Protein AF-A0A3M1EMV8-F1 (afdb_monomer)

Mean predicted aligned error: 15.3 Å

pLDDT: mean 74.29, std 13.12, range [42.66, 95.31]

Nearest PDB structures (foldseek):
  7sqc-assembly1_P1  TM=3.501E-01  e=7.186E-02  Chlamydomonas reinhardtii
  4xmz-assembly1_A  TM=3.653E-01  e=1.453E-01  Escherichia coli K-12
  8brh-assembly1_A  TM=3.167E-01  e=4.449E-01  Kluyveromyces lactis
  7k17-assembly1_A  TM=3.133E-01  e=6.198E-01  Homo sapiens

Sequence (356 aa):
MWEQAWGQWSEVRKLGCLARLSGTDDPTIPARLIELLPREAENTLVFHAILRLLAQVGGREEIAPILLHLRPPFEMATPPFAALRSIARRDPGGVAVLREILFSPGVPLPIRMAAAHTFGSVCERAELPSLLTLFSARTTPPELRGALLHTIARLAARFPEIRRGVVRRLKRICRASERDLPLACEAAGALVECDDPRGTTWLLKRIAALLRKTPKDHLYLRGRFIRALDETLPLDRGQTRRLIRIARNRHLLPEERERIAKVLARNGVRPLAVRHLVGGVKHDPEFLPAIALLIGSRRSIDENGVATFTPPRALSTLDRRTRRRLVRSLRHLARFAESERIERRCRALLSLLEDV

Radius of gyration: 28.1 Å; Cα contacts (8 Å, |Δi|>4): 379; chains: 1; bounding box: 65×56×79 Å

Structure (mmCIF, N/CA/C/O backbone):
data_AF-A0A3M1EMV8-F1
#
_entry.id   AF-A0A3M1EMV8-F1
#
loop_
_atom_site.group_PDB
_atom_site.id
_atom_site.type_symbol
_atom_site.label_atom_id
_atom_site.label_alt_id
_atom_site.label_comp_id
_atom_site.label_asym_id
_atom_site.label_entity_id
_atom_site.label_seq_id
_atom_site.pdbx_PDB_ins_code
_atom_site.Cartn_x
_atom_site.Cartn_y
_atom_site.Cartn_z
_atom_site.occupancy
_atom_site.B_iso_or_equiv
_atom_site.auth_seq_id
_atom_site.auth_comp_id
_atom_site.auth_asym_id
_atom_site.auth_atom_id
_atom_site.pdbx_PDB_model_num
ATOM 1 N N . MET A 1 1 ? -11.766 -14.850 -42.667 1.00 50.75 1 MET A N 1
ATOM 2 C CA . MET A 1 1 ? -12.437 -14.279 -41.469 1.00 50.75 1 MET A CA 1
ATOM 3 C C . MET A 1 1 ? -11.458 -13.653 -40.473 1.00 50.75 1 MET A C 1
ATOM 5 O O . MET A 1 1 ? -11.683 -12.518 -40.080 1.00 50.75 1 MET A O 1
ATOM 9 N N . TRP A 1 2 ? -10.366 -14.324 -40.083 1.00 46.84 2 TRP A N 1
ATOM 10 C CA . TRP A 1 2 ? -9.421 -13.785 -39.087 1.00 46.84 2 TRP A CA 1
ATOM 11 C C . TRP A 1 2 ? -8.545 -12.635 -39.619 1.00 46.84 2 TRP A C 1
ATOM 13 O O . TRP A 1 2 ? -8.280 -11.693 -38.883 1.00 46.84 2 TRP A O 1
ATOM 23 N N . GLU A 1 3 ? -8.179 -12.641 -40.904 1.00 48.81 3 GLU A N 1
ATOM 24 C CA . GLU A 1 3 ? -7.373 -11.576 -41.535 1.00 48.81 3 GLU A CA 1
ATOM 25 C C . GLU A 1 3 ? -8.096 -10.219 -41.608 1.00 48.81 3 GLU A C 1
ATOM 27 O O . GLU A 1 3 ? -7.492 -9.180 -41.351 1.00 48.81 3 GLU A O 1
ATOM 32 N N . GLN A 1 4 ? -9.410 -10.219 -41.865 1.00 52.88 4 GLN A N 1
ATOM 33 C CA . GLN A 1 4 ? -10.232 -9.000 -41.831 1.00 52.88 4 GLN A CA 1
ATOM 34 C C . GLN A 1 4 ? -10.328 -8.412 -40.417 1.00 52.88 4 GLN A C 1
ATOM 36 O O . GLN A 1 4 ? -10.223 -7.200 -40.246 1.00 52.88 4 GLN A O 1
ATOM 41 N N . ALA A 1 5 ? -10.477 -9.262 -39.395 1.00 54.25 5 ALA A N 1
ATOM 42 C CA . ALA A 1 5 ? -10.478 -8.822 -38.002 1.00 54.25 5 ALA A CA 1
ATOM 43 C C . ALA A 1 5 ? -9.090 -8.325 -37.561 1.00 54.25 5 ALA A C 1
ATOM 45 O O . ALA A 1 5 ? -8.999 -7.332 -36.843 1.00 54.25 5 ALA A O 1
ATOM 46 N N . TRP A 1 6 ? -8.013 -8.970 -38.025 1.00 50.66 6 TRP A N 1
ATOM 47 C CA . TRP A 1 6 ? -6.631 -8.571 -37.749 1.00 50.66 6 TRP A CA 1
ATOM 48 C C . TRP A 1 6 ? -6.308 -7.193 -38.329 1.00 50.66 6 TRP A C 1
ATOM 50 O O . TRP A 1 6 ? -5.727 -6.363 -37.635 1.00 50.66 6 TRP A O 1
ATOM 60 N N . GLY A 1 7 ? -6.741 -6.906 -39.561 1.00 60.38 7 GLY A N 1
ATOM 61 C CA . GLY A 1 7 ? -6.547 -5.602 -40.204 1.00 60.38 7 GLY A CA 1
ATOM 62 C C . GLY A 1 7 ? -7.125 -4.427 -39.406 1.00 60.38 7 GLY A C 1
ATOM 63 O O . GLY A 1 7 ? -6.520 -3.358 -39.383 1.00 60.38 7 GLY A O 1
ATOM 64 N N . GLN A 1 8 ? -8.228 -4.648 -38.683 1.00 70.31 8 GLN A N 1
ATOM 65 C CA . GLN A 1 8 ? -8.919 -3.633 -37.875 1.00 70.31 8 GLN A CA 1
ATOM 66 C C . GLN A 1 8 ? -8.331 -3.429 -36.469 1.00 70.31 8 GLN A C 1
ATOM 68 O O . GLN A 1 8 ? -8.773 -2.548 -35.730 1.00 70.31 8 GLN A O 1
ATOM 73 N N . TRP A 1 9 ? -7.363 -4.246 -36.048 1.00 76.00 9 TRP A N 1
ATOM 74 C CA . TRP A 1 9 ? -6.756 -4.098 -34.726 1.00 76.00 9 TRP A CA 1
ATOM 75 C C . TRP A 1 9 ? -5.732 -2.965 -34.704 1.00 76.00 9 TRP A C 1
ATOM 77 O O . TRP A 1 9 ? -4.967 -2.785 -35.653 1.00 76.00 9 TRP A O 1
ATOM 87 N N . SER A 1 10 ? -5.668 -2.247 -33.578 1.00 78.62 10 SER A N 1
ATOM 88 C CA . SER A 1 10 ? -4.581 -1.299 -33.337 1.00 78.62 10 SER A CA 1
ATOM 89 C C . SER A 1 10 ? -3.235 -2.020 -33.340 1.00 78.62 10 SER A C 1
ATOM 91 O O . SER A 1 10 ? -3.134 -3.181 -32.927 1.00 78.62 10 SER A O 1
ATOM 93 N N . GLU A 1 11 ? -2.188 -1.320 -33.769 1.00 78.25 11 GLU A N 1
ATOM 94 C CA . GLU A 1 11 ? -0.840 -1.888 -33.861 1.00 78.25 11 GLU A CA 1
ATOM 95 C C . GLU A 1 11 ? -0.362 -2.425 -32.504 1.00 78.25 11 GLU A C 1
ATOM 97 O O . GLU A 1 11 ? 0.165 -3.528 -32.407 1.00 78.25 11 GLU A O 1
ATOM 102 N N . VAL A 1 12 ? -0.698 -1.730 -31.415 1.00 74.50 12 VAL A N 1
ATOM 103 C CA . VAL A 1 12 ? -0.418 -2.171 -30.039 1.00 74.50 12 VAL A CA 1
ATOM 104 C C . VAL A 1 12 ? -1.129 -3.480 -29.686 1.00 74.50 12 VAL A C 1
ATOM 106 O O . VAL A 1 12 ? -0.573 -4.325 -28.982 1.00 74.50 12 VAL A O 1
ATOM 109 N N . ARG A 1 13 ? -2.354 -3.694 -30.182 1.00 78.12 13 ARG A N 1
ATOM 110 C CA . ARG A 1 13 ? -3.094 -4.943 -29.960 1.00 78.12 13 ARG A CA 1
ATOM 111 C C . ARG A 1 13 ? -2.500 -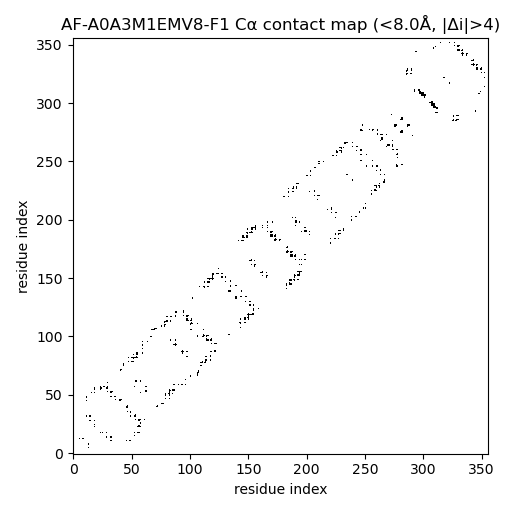6.091 -30.774 1.00 78.12 13 ARG A C 1
ATOM 113 O O . ARG A 1 13 ? -2.378 -7.187 -30.231 1.00 78.12 13 ARG A O 1
ATOM 120 N N . LYS A 1 14 ? -2.085 -5.833 -32.018 1.00 78.06 14 LYS A N 1
ATOM 121 C CA . LYS A 1 14 ? -1.365 -6.803 -32.861 1.00 78.06 14 LYS A CA 1
ATOM 122 C C . LYS A 1 14 ? -0.047 -7.215 -32.204 1.00 78.06 14 LYS A C 1
ATOM 124 O O .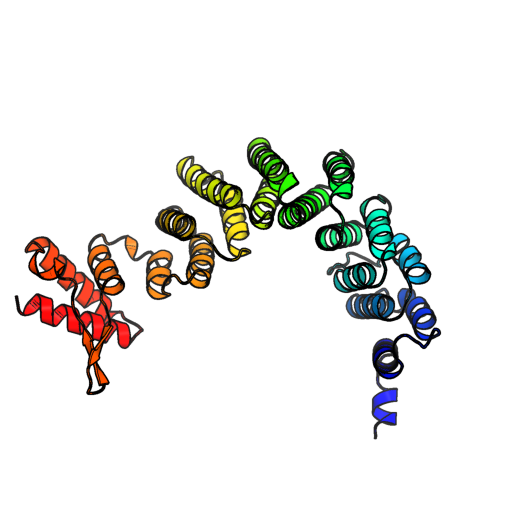 LYS A 1 14 ? 0.150 -8.399 -31.945 1.00 78.06 14 LYS A O 1
ATOM 129 N N . LEU A 1 15 ? 0.785 -6.246 -31.814 1.00 76.94 15 LEU A N 1
ATOM 130 C CA . LEU A 1 15 ? 2.057 -6.478 -31.118 1.00 76.94 15 LEU A CA 1
ATOM 131 C C . LEU A 1 15 ? 1.861 -7.212 -29.786 1.00 76.94 15 LEU A C 1
ATOM 133 O O . LEU A 1 15 ? 2.612 -8.126 -29.470 1.00 76.94 15 LEU A O 1
ATOM 137 N N . GLY A 1 16 ? 0.816 -6.882 -29.023 1.00 76.12 16 GLY A N 1
ATOM 138 C CA . GLY A 1 16 ? 0.508 -7.570 -27.768 1.00 76.12 16 GLY A CA 1
ATOM 139 C C . GLY A 1 16 ? -0.035 -8.994 -27.923 1.00 76.12 16 GLY A C 1
ATOM 140 O O . GLY A 1 16 ? -0.012 -9.763 -26.958 1.00 76.12 16 GLY A O 1
ATOM 141 N N . CYS A 1 17 ? -0.562 -9.350 -29.094 1.00 74.50 17 CYS A N 1
ATOM 142 C CA . CYS A 1 17 ? -0.911 -10.725 -29.439 1.00 74.50 17 CYS A CA 1
ATOM 143 C C . CYS A 1 17 ? 0.309 -11.486 -29.957 1.00 74.50 17 CYS A C 1
ATOM 145 O O . CYS A 1 17 ? 0.534 -12.599 -29.494 1.00 74.50 17 CYS A O 1
ATOM 147 N N . LEU A 1 18 ? 1.132 -10.863 -30.806 1.00 70.88 18 LEU A N 1
ATOM 148 C CA . LEU A 1 18 ? 2.409 -11.426 -31.253 1.00 70.88 18 LEU A CA 1
ATOM 149 C C . LEU A 1 18 ? 3.305 -11.759 -30.057 1.00 70.88 18 LEU A C 1
ATOM 151 O O . LEU A 1 18 ? 3.623 -12.922 -29.875 1.00 70.88 18 LEU A O 1
ATOM 155 N N . ALA A 1 19 ? 3.523 -10.811 -29.141 1.00 70.12 19 ALA A N 1
ATOM 156 C CA . ALA A 1 19 ? 4.281 -11.001 -27.898 1.00 70.12 19 ALA A CA 1
ATOM 157 C C . ALA A 1 19 ? 3.820 -12.188 -27.028 1.00 70.12 19 ALA A C 1
ATOM 159 O O 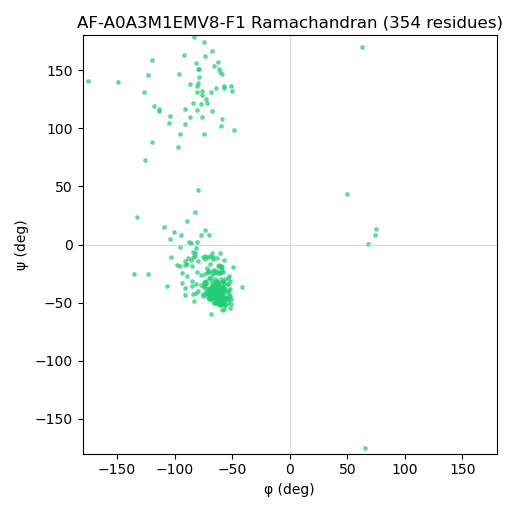. ALA A 1 19 ? 4.589 -12.727 -26.237 1.00 70.12 19 ALA A O 1
ATOM 160 N N . ARG A 1 20 ? 2.539 -12.570 -27.119 1.00 74.19 20 ARG A N 1
ATOM 161 C CA . ARG A 1 20 ? 1.973 -13.710 -26.381 1.00 74.19 20 ARG A CA 1
ATOM 162 C C . ARG A 1 20 ? 2.089 -15.030 -27.135 1.00 74.19 20 ARG A C 1
ATOM 164 O O . ARG A 1 20 ? 2.093 -16.070 -26.490 1.00 74.19 20 ARG A O 1
ATOM 171 N N . LEU A 1 21 ? 2.141 -14.981 -28.463 1.00 65.06 21 LEU A N 1
ATOM 172 C CA . LEU A 1 21 ? 2.207 -16.148 -29.341 1.00 65.06 21 LEU A CA 1
ATOM 173 C C . LEU A 1 21 ? 3.653 -16.558 -29.651 1.00 65.06 21 LEU A C 1
ATOM 175 O O . LEU A 1 21 ? 3.930 -17.748 -29.706 1.00 65.06 21 LEU A O 1
ATOM 179 N N . SER A 1 22 ? 4.566 -15.598 -29.819 1.00 59.28 22 SER A N 1
ATOM 180 C CA . SER A 1 22 ? 5.981 -15.833 -30.143 1.00 59.28 22 SER A CA 1
ATOM 181 C C . SER A 1 22 ? 6.851 -16.173 -28.931 1.00 59.28 22 SER A C 1
ATOM 183 O O . SER A 1 22 ? 8.024 -16.483 -29.095 1.00 59.28 22 SER A O 1
ATOM 185 N N . GLY A 1 23 ? 6.323 -16.039 -27.711 1.00 59.34 23 GLY A N 1
ATOM 186 C CA . GLY A 1 23 ? 7.180 -15.862 -26.539 1.00 59.34 23 GLY A CA 1
ATOM 187 C C . GLY A 1 23 ? 7.950 -14.534 -26.606 1.00 59.34 23 GLY A C 1
ATOM 188 O O . GLY A 1 23 ? 7.736 -13.709 -27.497 1.00 59.34 23 GLY A O 1
ATOM 189 N N . THR A 1 24 ? 8.845 -14.302 -25.647 1.00 60.78 24 THR A N 1
ATOM 190 C CA . THR A 1 24 ? 9.695 -13.096 -25.564 1.00 60.78 24 THR A CA 1
ATOM 191 C C . THR A 1 24 ? 10.787 -13.014 -26.635 1.00 60.78 24 THR A C 1
ATOM 193 O O . THR A 1 24 ? 11.637 -12.135 -26.552 1.00 60.78 24 THR A O 1
ATOM 196 N N . ASP A 1 25 ? 10.779 -13.911 -27.618 1.00 62.94 25 ASP A N 1
ATOM 197 C CA . ASP A 1 25 ? 11.959 -14.230 -28.425 1.00 62.94 25 ASP A CA 1
ATOM 198 C C . ASP A 1 25 ? 12.032 -13.444 -29.742 1.00 62.94 25 ASP A C 1
ATOM 200 O O . ASP A 1 25 ? 13.003 -13.579 -30.481 1.00 62.94 25 ASP A O 1
ATOM 204 N N . ASP A 1 26 ? 11.032 -12.606 -30.042 1.00 75.06 26 ASP A N 1
ATOM 205 C CA . ASP A 1 26 ? 11.067 -11.694 -31.189 1.00 75.06 26 ASP A CA 1
ATOM 206 C C . ASP A 1 26 ? 11.660 -10.327 -30.776 1.00 75.06 26 ASP A C 1
ATOM 208 O O . ASP A 1 26 ? 10.961 -9.504 -30.163 1.00 75.06 26 ASP A O 1
ATOM 212 N N . PRO A 1 27 ? 12.930 -10.040 -31.131 1.00 72.12 27 PRO A N 1
ATOM 213 C CA . PRO A 1 27 ? 13.613 -8.804 -30.751 1.00 72.12 27 PRO A CA 1
ATOM 214 C C . PRO A 1 27 ? 13.074 -7.571 -31.490 1.00 72.12 27 PRO A C 1
ATOM 216 O O . PRO A 1 27 ? 13.395 -6.439 -31.124 1.00 72.12 27 PRO A O 1
ATOM 219 N N . THR A 1 28 ? 12.238 -7.749 -32.518 1.00 79.19 28 THR A N 1
ATOM 220 C CA . THR A 1 28 ? 11.663 -6.634 -33.280 1.00 79.19 28 THR A CA 1
ATOM 221 C C . THR A 1 28 ? 10.462 -6.004 -32.573 1.00 79.19 28 THR A C 1
ATOM 223 O O . THR A 1 28 ? 10.166 -4.824 -32.787 1.00 79.19 28 THR A O 1
ATOM 226 N N . ILE A 1 29 ? 9.790 -6.752 -31.686 1.00 79.62 29 ILE A N 1
ATOM 227 C CA . ILE A 1 29 ? 8.620 -6.263 -30.944 1.00 79.62 29 ILE A CA 1
ATOM 228 C C . ILE A 1 29 ? 9.004 -5.102 -30.011 1.00 79.62 29 ILE A C 1
ATOM 230 O O . ILE A 1 29 ? 8.330 -4.070 -30.080 1.00 79.62 29 ILE A O 1
ATOM 234 N N . PRO A 1 30 ? 10.064 -5.192 -29.174 1.00 79.00 30 PRO A N 1
ATOM 235 C CA . PRO A 1 30 ? 10.522 -4.054 -28.384 1.00 79.00 30 PRO A CA 1
ATOM 236 C C . PRO A 1 30 ? 10.803 -2.812 -29.233 1.00 79.00 30 PRO A C 1
ATOM 238 O O . PRO A 1 30 ? 10.245 -1.760 -28.940 1.00 79.00 30 PRO A O 1
ATOM 241 N N . ALA A 1 31 ? 11.575 -2.931 -30.318 1.00 81.31 31 ALA A N 1
ATOM 242 C CA . ALA A 1 31 ? 11.916 -1.794 -31.178 1.00 81.31 31 ALA A CA 1
ATOM 243 C C . ALA A 1 31 ? 10.664 -1.087 -31.731 1.00 81.31 31 ALA A C 1
ATOM 245 O O . ALA A 1 31 ? 10.517 0.128 -31.598 1.00 81.31 31 ALA A O 1
ATOM 246 N N . ARG A 1 32 ? 9.696 -1.856 -32.243 1.00 82.69 32 ARG A N 1
ATOM 247 C CA . ARG A 1 32 ? 8.421 -1.313 -32.739 1.00 82.69 32 ARG A CA 1
ATOM 248 C C . ARG A 1 32 ? 7.593 -0.639 -31.650 1.00 82.69 32 ARG A C 1
ATOM 250 O O . ARG A 1 32 ? 6.974 0.394 -31.887 1.00 82.69 32 ARG A O 1
ATOM 257 N N . LEU A 1 33 ? 7.570 -1.202 -30.445 1.00 81.88 33 LEU A N 1
ATOM 258 C CA . LEU A 1 33 ? 6.881 -0.588 -29.312 1.00 81.88 33 LEU A CA 1
ATOM 259 C C . LEU A 1 33 ? 7.531 0.745 -28.902 1.00 81.88 33 LEU A C 1
ATOM 261 O O . LEU A 1 33 ? 6.810 1.674 -28.543 1.00 81.88 33 LEU A O 1
ATOM 265 N N . ILE A 1 34 ? 8.860 0.864 -28.993 1.00 80.00 34 ILE A N 1
ATOM 266 C CA . ILE A 1 34 ? 9.591 2.114 -28.724 1.00 80.00 34 ILE A CA 1
ATOM 267 C C . ILE A 1 34 ? 9.222 3.191 -29.744 1.00 80.00 34 ILE A C 1
ATOM 269 O O . ILE A 1 34 ? 8.942 4.323 -29.359 1.00 80.00 34 ILE A O 1
ATOM 273 N N . GLU A 1 35 ? 9.154 2.841 -31.028 1.00 82.75 35 GLU A N 1
ATOM 274 C CA . GLU A 1 35 ? 8.743 3.770 -32.089 1.00 82.75 35 GLU A CA 1
ATOM 275 C C . GLU A 1 35 ? 7.300 4.269 -31.925 1.00 82.75 35 GLU A C 1
ATOM 277 O O . GLU A 1 35 ? 6.980 5.402 -32.297 1.00 82.75 35 GLU A O 1
ATOM 282 N N . LEU A 1 36 ? 6.420 3.441 -31.353 1.00 81.75 36 LEU A N 1
ATOM 283 C CA . LEU A 1 36 ? 5.024 3.801 -31.103 1.00 81.75 36 LEU A CA 1
ATOM 284 C C . LEU A 1 36 ? 4.845 4.724 -29.893 1.00 81.75 36 LEU A C 1
ATOM 286 O O . LEU A 1 36 ? 3.887 5.493 -29.877 1.00 81.75 36 LEU A O 1
ATOM 290 N N . LEU A 1 37 ? 5.747 4.699 -28.903 1.00 75.50 37 LEU A N 1
ATOM 291 C CA . LEU A 1 37 ? 5.638 5.530 -27.694 1.00 75.50 37 LEU A CA 1
ATOM 292 C C . LEU A 1 37 ? 5.406 7.025 -27.973 1.00 75.50 37 LEU A C 1
ATOM 294 O O . LEU A 1 37 ? 4.468 7.564 -27.389 1.00 75.50 37 LEU A O 1
ATOM 298 N N . PRO A 1 38 ? 6.199 7.713 -28.822 1.00 72.62 38 PRO A N 1
ATOM 299 C CA . PRO A 1 38 ? 5.978 9.130 -29.105 1.00 72.62 38 PRO A CA 1
ATOM 300 C C . PRO A 1 38 ? 4.708 9.389 -29.927 1.00 72.62 38 PRO A C 1
ATOM 302 O O . PRO A 1 38 ? 4.107 10.447 -29.781 1.00 72.62 38 PRO A O 1
ATOM 305 N N . ARG A 1 39 ? 4.278 8.435 -30.765 1.00 76.75 39 ARG A N 1
ATOM 306 C CA . ARG A 1 39 ? 3.081 8.572 -31.619 1.00 76.75 39 ARG A CA 1
ATOM 307 C C . ARG A 1 39 ? 1.783 8.395 -30.839 1.00 76.75 39 ARG A C 1
ATOM 309 O O . ARG A 1 39 ? 0.795 9.056 -31.120 1.00 76.75 39 ARG A O 1
ATOM 316 N N . GLU A 1 40 ? 1.810 7.514 -29.848 1.00 75.00 40 GLU A N 1
ATOM 317 C CA . GLU A 1 40 ? 0.665 7.169 -29.001 1.00 75.00 40 GLU A CA 1
ATOM 318 C C . GLU A 1 40 ? 0.712 7.881 -27.646 1.00 75.00 40 GLU A C 1
ATOM 320 O O . GLU A 1 40 ? -0.036 7.542 -26.726 1.00 75.00 40 GLU A O 1
ATOM 325 N N . ALA A 1 41 ? 1.613 8.854 -27.501 1.00 67.00 41 ALA A N 1
ATOM 326 C CA . ALA A 1 41 ? 1.887 9.506 -26.234 1.00 67.00 41 ALA A CA 1
ATOM 327 C C . ALA A 1 41 ? 0.613 10.174 -25.677 1.00 67.00 41 ALA A C 1
ATOM 329 O O . ALA A 1 41 ? 0.320 10.050 -24.488 1.00 67.00 41 ALA A O 1
ATOM 330 N N . GLU A 1 42 ? -0.178 10.822 -26.537 1.00 67.38 42 GLU A N 1
ATOM 331 C CA . GLU A 1 42 ? -1.409 11.535 -26.162 1.00 67.38 42 GLU A CA 1
ATOM 332 C C . GLU A 1 42 ? -2.520 10.604 -25.651 1.00 67.38 42 GLU A C 1
ATOM 334 O O . GLU A 1 42 ? -3.385 11.022 -24.878 1.00 67.38 42 GLU A O 1
ATOM 339 N N . ASN A 1 43 ? -2.488 9.319 -26.018 1.00 73.31 43 ASN A N 1
ATOM 340 C CA . ASN A 1 43 ? -3.442 8.337 -25.528 1.00 73.31 43 ASN A CA 1
ATOM 341 C C . ASN A 1 43 ? -2.869 7.598 -24.318 1.00 73.31 43 ASN A C 1
ATOM 343 O O . ASN A 1 43 ? -2.200 6.569 -24.439 1.00 73.31 43 ASN A O 1
ATOM 347 N N . THR A 1 44 ? -3.205 8.080 -23.118 1.00 68.00 44 THR A N 1
ATOM 348 C CA . THR A 1 44 ? -2.709 7.512 -21.858 1.00 68.00 44 THR A CA 1
ATOM 349 C C . THR A 1 44 ? -2.928 5.998 -21.764 1.00 68.00 44 THR A C 1
ATOM 351 O O . THR A 1 44 ? -2.054 5.292 -21.268 1.00 68.00 44 THR A O 1
ATOM 354 N N . LEU A 1 45 ? -4.052 5.457 -22.247 1.00 71.06 45 LEU A N 1
ATOM 355 C CA . LEU A 1 45 ? -4.322 4.015 -22.172 1.00 71.06 45 LEU A CA 1
ATOM 356 C C . LEU A 1 45 ? -3.406 3.207 -23.096 1.00 71.06 45 LEU A C 1
ATOM 358 O O . LEU A 1 45 ? -2.894 2.159 -22.691 1.00 71.06 45 LEU A O 1
ATOM 362 N N . VAL A 1 46 ? -3.182 3.696 -24.316 1.00 74.25 46 VAL A N 1
ATOM 363 C CA . VAL A 1 46 ? -2.306 3.044 -25.296 1.00 74.25 46 VAL A CA 1
ATOM 364 C C . VAL A 1 46 ? -0.853 3.144 -24.846 1.00 74.25 46 VAL A C 1
ATOM 366 O O . VAL A 1 46 ? -0.162 2.128 -24.807 1.00 74.25 46 VAL A O 1
ATOM 369 N N . PHE A 1 47 ? -0.429 4.311 -24.368 1.00 74.12 47 PHE A N 1
ATOM 370 C CA . PHE A 1 47 ? 0.883 4.517 -23.764 1.00 74.12 47 PHE A CA 1
ATOM 371 C C . PHE A 1 47 ? 1.158 3.531 -22.611 1.00 74.12 47 PHE A C 1
ATOM 373 O O . PHE A 1 47 ? 2.203 2.879 -22.567 1.00 74.12 47 PHE A O 1
ATOM 380 N N . HIS A 1 48 ? 0.187 3.321 -21.713 1.00 71.81 48 HIS A N 1
ATOM 381 C CA . HIS A 1 48 ? 0.298 2.321 -20.645 1.00 71.81 48 HIS A CA 1
ATOM 382 C C . HIS A 1 48 ? 0.385 0.888 -21.169 1.00 71.81 48 HIS A C 1
ATOM 384 O O . HIS A 1 48 ? 1.132 0.073 -20.617 1.00 71.81 48 HIS A O 1
ATOM 390 N N . ALA A 1 49 ? -0.390 0.559 -22.202 1.00 75.50 49 ALA A N 1
ATOM 391 C CA . ALA A 1 49 ? -0.347 -0.754 -22.826 1.00 75.50 49 ALA A CA 1
ATOM 392 C C . ALA A 1 49 ? 1.023 -1.014 -23.464 1.00 75.50 49 ALA A C 1
ATOM 394 O O . ALA A 1 49 ? 1.579 -2.090 -23.252 1.00 75.50 49 ALA A O 1
ATOM 395 N N . ILE A 1 50 ? 1.598 -0.017 -24.145 1.00 76.75 50 ILE A N 1
ATOM 396 C CA . ILE A 1 50 ? 2.942 -0.081 -24.726 1.00 76.75 50 ILE A CA 1
ATOM 397 C C . ILE A 1 50 ? 3.987 -0.282 -23.629 1.00 76.75 50 ILE A C 1
ATOM 399 O O . ILE A 1 50 ? 4.754 -1.233 -23.711 1.00 76.75 50 ILE A O 1
ATOM 403 N N . LEU A 1 51 ? 3.982 0.521 -22.558 1.00 75.19 51 LEU A N 1
ATOM 404 C CA . LEU A 1 51 ? 4.928 0.345 -21.446 1.00 75.19 51 LEU A CA 1
ATOM 405 C C . LEU A 1 51 ? 4.801 -1.027 -20.778 1.00 75.19 51 LEU A C 1
ATOM 407 O O . LEU A 1 51 ? 5.801 -1.626 -20.384 1.00 75.19 51 LEU A O 1
ATOM 411 N N . ARG A 1 52 ? 3.576 -1.547 -20.641 1.00 75.81 52 ARG A N 1
ATOM 412 C CA . ARG A 1 52 ? 3.356 -2.886 -20.087 1.00 75.81 52 ARG A CA 1
ATOM 413 C C . ARG A 1 52 ? 3.900 -3.967 -21.013 1.00 75.81 52 ARG A C 1
ATOM 415 O O . ARG A 1 52 ? 4.498 -4.912 -20.514 1.00 75.81 52 ARG A O 1
ATOM 422 N N . LEU A 1 53 ? 3.678 -3.837 -22.319 1.00 76.44 53 LEU A N 1
ATOM 423 C CA . LEU A 1 53 ? 4.193 -4.767 -23.319 1.00 76.44 53 LEU A CA 1
ATOM 424 C C . LEU A 1 53 ? 5.716 -4.703 -23.390 1.00 76.44 53 LEU A C 1
ATOM 426 O O . LEU A 1 53 ? 6.347 -5.745 -23.311 1.00 76.44 53 LEU A O 1
ATOM 430 N N . LEU A 1 54 ? 6.314 -3.510 -23.403 1.00 76.50 54 LEU A N 1
ATOM 431 C CA . LEU A 1 54 ? 7.763 -3.330 -23.301 1.00 76.50 54 LEU A CA 1
ATOM 432 C C . LEU A 1 54 ? 8.305 -4.015 -22.053 1.00 76.50 54 LEU A C 1
ATOM 434 O O . LEU A 1 54 ? 9.212 -4.821 -22.151 1.00 76.50 54 LEU A O 1
ATOM 438 N N . ALA A 1 55 ? 7.677 -3.833 -20.895 1.00 72.56 55 ALA A N 1
ATOM 439 C CA . ALA A 1 55 ? 8.072 -4.543 -19.682 1.00 72.56 55 ALA A CA 1
ATOM 440 C C . ALA A 1 55 ? 7.833 -6.067 -19.713 1.00 72.56 55 ALA A C 1
ATOM 442 O O . ALA A 1 55 ? 8.311 -6.777 -18.825 1.00 72.56 55 ALA A O 1
ATOM 443 N N . GLN A 1 56 ? 7.076 -6.567 -20.693 1.00 74.75 56 GLN A N 1
ATOM 444 C CA . GLN A 1 56 ? 6.792 -7.980 -20.953 1.00 74.75 56 GLN A CA 1
ATOM 445 C C . GLN A 1 56 ? 7.583 -8.567 -22.125 1.00 74.75 56 GLN A C 1
ATOM 447 O O . GLN A 1 56 ? 7.575 -9.784 -22.270 1.00 74.75 56 GLN A O 1
ATOM 452 N N . VAL A 1 57 ? 8.283 -7.791 -22.945 1.00 73.88 57 VAL A N 1
ATOM 453 C CA . VAL A 1 57 ? 9.093 -8.347 -24.048 1.00 73.88 57 VAL A CA 1
ATOM 454 C C . VAL A 1 57 ? 10.483 -7.738 -24.165 1.00 73.88 57 VAL A C 1
ATOM 456 O O . VAL A 1 57 ? 11.380 -8.408 -24.641 1.00 73.88 57 VAL A O 1
ATOM 459 N N . GLY A 1 58 ? 10.679 -6.511 -23.694 1.00 68.94 58 GLY A N 1
ATOM 460 C CA . GLY A 1 58 ? 11.968 -5.830 -23.679 1.00 68.94 58 GLY A CA 1
ATOM 461 C C . GLY A 1 58 ? 12.841 -6.242 -22.496 1.00 68.94 58 GLY A C 1
ATOM 462 O O . GLY A 1 58 ? 12.344 -6.688 -21.449 1.00 68.94 58 GLY A O 1
ATOM 463 N N . GLY A 1 59 ? 14.147 -6.065 -22.679 1.00 67.31 59 GLY A N 1
ATOM 464 C CA . GLY A 1 59 ? 15.154 -6.175 -21.640 1.00 67.31 59 GLY A CA 1
ATOM 465 C C . GLY A 1 59 ? 15.298 -4.885 -20.831 1.00 67.31 59 GLY A C 1
ATOM 466 O O . GLY A 1 59 ? 14.609 -3.877 -21.018 1.00 67.31 59 GLY A O 1
ATOM 467 N N . ARG A 1 60 ? 16.196 -4.937 -19.847 1.00 67.06 60 ARG A N 1
ATOM 468 C CA . ARG A 1 60 ? 16.504 -3.801 -18.973 1.00 67.06 60 ARG A CA 1
ATOM 469 C C . ARG A 1 60 ? 17.065 -2.617 -19.762 1.00 67.06 60 ARG A C 1
ATOM 471 O O . ARG A 1 60 ? 16.724 -1.474 -19.455 1.00 67.06 60 ARG A O 1
ATOM 478 N N . GLU A 1 61 ? 17.947 -2.902 -20.712 1.00 69.75 61 GLU A N 1
ATOM 479 C CA . GLU A 1 61 ? 18.727 -1.907 -21.449 1.00 69.75 61 GLU A CA 1
ATOM 480 C C . GLU A 1 61 ? 17.846 -1.052 -22.355 1.00 69.75 61 GLU A C 1
ATOM 482 O O . GLU A 1 61 ? 18.094 0.139 -22.503 1.00 69.75 61 GLU A O 1
ATOM 487 N N . GLU A 1 62 ? 16.759 -1.617 -22.873 1.00 70.69 62 GLU A N 1
ATOM 488 C CA . GLU A 1 62 ? 15.801 -0.895 -23.699 1.00 70.69 62 GLU A CA 1
ATOM 489 C C . GLU A 1 62 ? 14.844 -0.055 -22.848 1.00 70.69 62 GLU A C 1
ATOM 491 O O . GLU A 1 62 ? 14.516 1.077 -23.198 1.00 70.69 62 GLU A O 1
ATOM 496 N N . ILE A 1 63 ? 14.387 -0.581 -21.706 1.00 67.88 63 ILE A N 1
ATOM 497 C CA . ILE A 1 63 ? 13.317 0.060 -20.930 1.00 67.88 63 ILE A CA 1
ATOM 498 C C . ILE A 1 63 ? 13.843 1.147 -19.987 1.00 67.88 63 ILE A C 1
ATOM 500 O O . ILE A 1 63 ? 13.162 2.152 -19.770 1.00 67.88 63 ILE A O 1
ATOM 504 N N . ALA A 1 64 ? 15.030 0.966 -19.401 1.00 69.00 64 ALA A N 1
ATOM 505 C CA . ALA A 1 64 ? 15.565 1.916 -18.426 1.00 69.00 64 ALA A CA 1
ATOM 506 C C . ALA A 1 64 ? 15.761 3.326 -19.016 1.00 69.00 64 ALA A C 1
ATOM 508 O O . ALA A 1 64 ? 15.229 4.272 -18.428 1.00 69.00 64 ALA A O 1
ATOM 509 N N . PRO A 1 65 ? 16.401 3.504 -20.192 1.00 72.56 65 PRO A N 1
ATOM 510 C CA . PRO A 1 65 ? 16.555 4.820 -20.805 1.00 72.56 65 PRO A CA 1
ATOM 511 C C . PRO A 1 65 ? 15.207 5.466 -21.105 1.00 72.56 65 PRO A C 1
ATOM 513 O O . PRO A 1 65 ? 15.035 6.651 -20.833 1.00 72.56 65 PRO A O 1
ATOM 516 N N . ILE A 1 66 ? 14.234 4.687 -21.587 1.00 73.12 66 ILE A N 1
ATOM 517 C CA . ILE A 1 66 ? 12.884 5.180 -21.860 1.00 73.12 66 ILE A CA 1
ATOM 518 C C . ILE A 1 66 ? 12.289 5.743 -20.580 1.00 73.12 66 ILE A C 1
ATOM 520 O O . ILE A 1 66 ? 11.947 6.915 -20.554 1.00 73.12 66 ILE A O 1
ATOM 524 N N . LEU A 1 67 ? 12.219 4.959 -19.501 1.00 69.62 67 LEU A N 1
ATOM 525 C CA . LEU A 1 67 ? 11.600 5.389 -18.244 1.00 69.62 67 LEU A CA 1
ATOM 526 C C . LEU A 1 67 ? 12.294 6.589 -17.590 1.00 69.62 67 LEU A C 1
ATOM 528 O O . LEU A 1 67 ? 11.618 7.401 -16.958 1.00 69.62 67 LEU A O 1
ATOM 532 N N . LEU A 1 68 ? 13.616 6.703 -17.734 1.00 70.06 68 LEU A N 1
ATOM 533 C CA . LEU A 1 68 ? 14.401 7.823 -17.208 1.00 70.06 68 LEU A CA 1
ATOM 534 C C . LEU A 1 68 ? 14.192 9.111 -18.010 1.00 70.06 68 LEU A C 1
ATOM 536 O O . LEU A 1 68 ? 14.207 10.198 -17.434 1.00 70.06 68 LEU A O 1
ATOM 540 N N . HIS A 1 69 ? 13.957 8.986 -19.317 1.00 70.25 69 HIS A N 1
ATOM 541 C CA . HIS A 1 69 ? 13.754 10.110 -20.233 1.00 70.25 69 HIS A CA 1
ATOM 542 C C . HIS A 1 69 ? 12.287 10.307 -20.622 1.00 70.25 69 HIS A C 1
ATOM 544 O O . HIS A 1 69 ? 11.980 11.178 -21.438 1.00 70.25 69 HIS A O 1
ATOM 550 N N . LEU A 1 70 ? 11.374 9.531 -20.027 1.00 67.56 70 LEU A N 1
ATOM 551 C CA . LEU A 1 70 ? 9.944 9.668 -20.232 1.00 67.56 70 LEU A CA 1
ATOM 552 C C . LEU A 1 70 ? 9.544 11.079 -19.814 1.00 67.56 70 LEU A C 1
ATOM 554 O O . LEU A 1 70 ? 9.480 11.418 -18.631 1.00 67.56 70 LEU A O 1
ATOM 558 N N . ARG A 1 71 ? 9.228 11.888 -20.820 1.00 64.00 71 ARG A N 1
ATOM 559 C CA . ARG A 1 71 ? 8.444 13.106 -20.678 1.00 64.00 71 ARG A CA 1
ATOM 560 C C . ARG A 1 71 ? 7.017 12.724 -21.040 1.00 64.00 71 ARG A C 1
ATOM 562 O O . ARG A 1 71 ? 6.665 12.825 -22.213 1.00 64.00 71 ARG A O 1
ATOM 569 N N . PRO A 1 72 ? 6.231 12.172 -20.097 1.00 55.88 72 PRO A N 1
ATOM 570 C CA . PRO A 1 72 ? 4.857 11.839 -20.406 1.00 55.88 72 PRO A CA 1
ATOM 571 C C . PRO A 1 72 ? 4.166 13.116 -20.892 1.00 55.88 72 PRO A C 1
ATOM 573 O O . PRO A 1 72 ? 4.369 14.178 -20.290 1.00 55.88 72 PRO A O 1
ATOM 576 N N . PRO A 1 73 ? 3.392 13.050 -21.980 1.00 52.59 73 PRO A N 1
ATOM 577 C CA . PRO A 1 73 ? 2.560 14.172 -22.353 1.00 52.59 73 PRO A CA 1
ATOM 578 C C . PRO A 1 73 ? 1.485 14.300 -21.278 1.00 52.59 73 PRO A C 1
ATOM 580 O O . PRO A 1 73 ? 0.660 13.410 -21.082 1.00 52.59 73 PRO A O 1
ATOM 583 N N . PHE A 1 74 ? 1.540 15.417 -20.563 1.00 48.56 74 PHE A N 1
ATOM 584 C CA . PHE A 1 74 ? 0.559 15.819 -19.562 1.00 48.56 74 PHE A CA 1
ATOM 585 C C . PHE A 1 74 ? 0.421 14.888 -18.348 1.00 48.56 74 PHE A C 1
ATOM 587 O O . PHE A 1 74 ? 1.032 13.824 -18.232 1.00 48.56 74 PHE A O 1
ATOM 594 N N . GLU A 1 75 ? -0.323 15.391 -17.365 1.00 53.97 75 GLU A N 1
ATOM 595 C CA . GLU A 1 75 ? -0.615 14.761 -16.083 1.00 53.97 75 GLU A CA 1
ATOM 596 C C . GLU A 1 75 ? -1.069 13.313 -16.286 1.00 53.97 75 GLU A C 1
ATOM 598 O O . GLU A 1 75 ? -2.225 13.040 -16.602 1.00 53.97 75 GLU A O 1
ATOM 603 N N . MET A 1 76 ? -0.151 12.357 -16.120 1.00 56.00 76 MET A N 1
ATOM 604 C CA . MET A 1 76 ? -0.508 10.946 -16.166 1.00 56.00 76 MET A CA 1
ATOM 605 C C . MET A 1 76 ? -1.542 10.669 -15.072 1.00 56.00 76 MET A C 1
ATOM 607 O O . MET A 1 76 ? -1.192 10.516 -13.901 1.00 56.00 76 MET A O 1
ATOM 611 N N . ALA A 1 77 ? -2.814 10.567 -15.458 1.00 54.59 77 ALA A N 1
ATOM 612 C CA . ALA A 1 77 ? -3.906 10.276 -14.533 1.00 54.59 77 ALA A CA 1
ATOM 613 C C . ALA A 1 77 ? -3.725 8.911 -13.844 1.00 54.59 77 ALA A C 1
ATOM 615 O O . ALA A 1 77 ? -4.242 8.675 -12.754 1.00 54.59 77 ALA A O 1
ATOM 616 N N . THR A 1 78 ? -2.975 7.999 -14.473 1.00 61.09 78 THR A N 1
ATOM 617 C CA . THR A 1 78 ? -2.622 6.688 -13.921 1.00 61.09 78 THR A CA 1
ATOM 618 C C . THR A 1 78 ? -1.104 6.497 -13.973 1.00 61.09 78 THR A C 1
ATOM 620 O O . THR A 1 78 ? -0.508 6.755 -15.011 1.00 61.09 78 THR A O 1
ATOM 623 N N . PRO A 1 79 ? -0.446 6.069 -12.883 1.00 65.69 79 PRO A N 1
ATOM 624 C CA . PRO A 1 79 ? 0.978 5.739 -12.911 1.00 65.69 79 PRO A CA 1
ATOM 625 C C . PRO A 1 79 ? 1.258 4.342 -13.513 1.00 65.69 79 PRO A C 1
ATOM 627 O O . PRO A 1 79 ? 0.461 3.418 -13.313 1.00 65.69 79 PRO A O 1
ATOM 630 N N . PRO A 1 80 ? 2.428 4.109 -14.148 1.00 69.88 80 PRO A N 1
ATOM 631 C CA . PRO A 1 80 ? 2.753 2.872 -14.871 1.00 69.88 80 PRO A CA 1
ATOM 632 C C . PRO A 1 80 ? 3.181 1.707 -13.951 1.00 69.88 80 PRO A C 1
ATOM 634 O O . PRO A 1 80 ? 4.160 1.003 -14.205 1.00 69.88 80 PRO A O 1
ATOM 637 N N . PHE A 1 81 ? 2.441 1.459 -12.866 1.00 68.62 81 PHE A N 1
ATOM 638 C CA . PHE A 1 81 ? 2.769 0.445 -11.852 1.00 68.62 81 PHE A CA 1
ATOM 639 C C . PHE A 1 81 ? 2.992 -0.960 -12.426 1.00 68.62 81 PHE A C 1
ATOM 641 O O . PHE A 1 81 ? 3.855 -1.694 -11.948 1.00 68.62 81 PHE A O 1
ATOM 648 N N . ALA A 1 82 ? 2.196 -1.364 -13.419 1.00 67.88 82 ALA A N 1
ATOM 649 C CA . ALA A 1 82 ? 2.277 -2.704 -13.998 1.00 67.88 82 ALA A CA 1
ATOM 650 C C . ALA A 1 82 ? 3.586 -2.922 -14.773 1.00 67.88 82 ALA A C 1
ATOM 652 O O . ALA A 1 82 ? 4.191 -3.986 -14.647 1.00 67.88 82 ALA A O 1
ATOM 653 N N . ALA A 1 83 ? 4.038 -1.907 -15.516 1.00 70.75 83 ALA A N 1
ATOM 654 C CA . ALA A 1 83 ? 5.297 -1.951 -16.249 1.00 70.75 83 ALA A CA 1
ATOM 655 C C . ALA A 1 83 ? 6.482 -2.028 -15.277 1.00 70.75 83 ALA A C 1
ATOM 657 O O . ALA A 1 83 ? 7.284 -2.956 -15.345 1.00 70.75 83 ALA A O 1
ATOM 658 N N . LEU A 1 84 ? 6.514 -1.137 -14.281 1.00 75.56 84 LEU A N 1
ATOM 659 C CA . LEU A 1 84 ? 7.568 -1.111 -13.263 1.00 75.56 84 LEU A CA 1
ATOM 660 C C . LEU A 1 84 ? 7.659 -2.424 -12.474 1.00 75.56 84 LEU A C 1
ATOM 662 O O . LEU A 1 84 ? 8.754 -2.924 -12.229 1.00 75.56 84 LEU A O 1
ATOM 666 N N . ARG A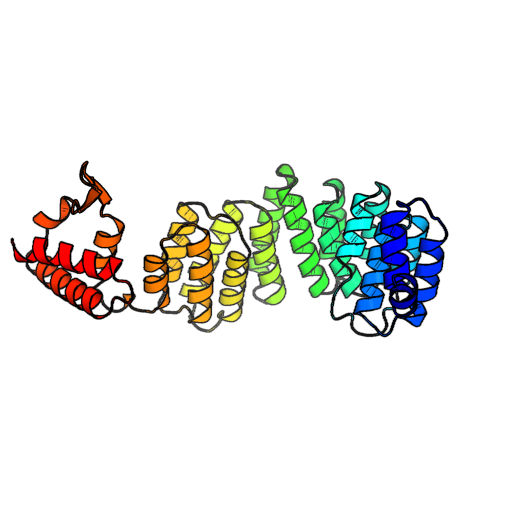 1 85 ? 6.519 -3.028 -12.113 1.00 74.62 85 ARG A N 1
ATOM 667 C CA . ARG A 1 85 ? 6.493 -4.347 -11.455 1.00 74.62 85 ARG A CA 1
ATOM 668 C C . ARG A 1 85 ? 7.036 -5.463 -12.337 1.00 74.62 85 ARG A C 1
ATOM 670 O O . ARG A 1 85 ? 7.653 -6.380 -11.808 1.00 74.62 85 ARG A O 1
ATOM 677 N N . SER A 1 86 ? 6.760 -5.423 -13.637 1.00 73.38 86 SER A N 1
ATOM 678 C CA . SER A 1 86 ? 7.231 -6.448 -14.570 1.00 73.38 86 SER A CA 1
ATOM 679 C C . SER A 1 86 ? 8.750 -6.363 -14.750 1.00 73.38 86 SER A C 1
ATOM 681 O O . SER A 1 86 ? 9.422 -7.382 -14.620 1.00 73.38 86 SER A O 1
ATOM 683 N N . ILE A 1 87 ? 9.301 -5.150 -14.885 1.00 74.00 87 ILE A N 1
ATOM 684 C CA . ILE A 1 87 ? 10.758 -4.905 -14.926 1.00 74.00 87 ILE A CA 1
ATOM 685 C C . ILE A 1 87 ? 11.434 -5.439 -13.663 1.00 74.00 87 ILE A C 1
ATOM 687 O O . ILE A 1 87 ? 12.403 -6.185 -13.728 1.00 74.00 87 ILE A O 1
ATOM 691 N N . ALA A 1 88 ? 10.877 -5.106 -12.500 1.00 75.62 88 ALA A N 1
ATOM 692 C CA . ALA A 1 88 ? 11.438 -5.485 -11.211 1.00 75.62 88 ALA A CA 1
ATOM 693 C C . ALA A 1 88 ? 11.484 -6.997 -10.949 1.00 75.62 88 ALA A C 1
ATOM 695 O O . ALA A 1 88 ? 12.247 -7.444 -10.100 1.00 75.62 88 ALA A O 1
ATOM 696 N N . ARG A 1 89 ? 10.618 -7.774 -11.612 1.00 73.19 89 ARG A N 1
ATOM 697 C CA . ARG A 1 89 ? 10.490 -9.224 -11.405 1.00 73.19 89 ARG A CA 1
ATOM 698 C C . ARG A 1 89 ? 11.292 -10.058 -12.395 1.00 73.19 89 ARG A C 1
ATOM 700 O O . ARG A 1 89 ? 11.476 -11.241 -12.140 1.00 73.19 89 ARG A O 1
ATOM 707 N N . ARG A 1 90 ? 11.688 -9.480 -13.528 1.00 69.69 90 ARG A N 1
ATOM 708 C CA . ARG A 1 90 ? 12.294 -10.221 -14.638 1.00 69.69 90 ARG A CA 1
ATOM 709 C C . ARG A 1 90 ? 13.791 -10.431 -14.512 1.00 69.69 90 ARG A C 1
ATOM 711 O O . ARG A 1 90 ? 14.281 -11.441 -14.994 1.00 69.69 90 ARG A O 1
ATOM 718 N N . ASP A 1 91 ? 14.493 -9.501 -13.880 1.00 67.50 91 ASP A N 1
ATOM 719 C CA . ASP A 1 91 ? 15.953 -9.506 -13.825 1.00 67.50 91 ASP A CA 1
ATOM 720 C C . ASP A 1 91 ? 16.437 -8.869 -12.507 1.00 67.50 91 ASP A C 1
ATOM 722 O O . ASP A 1 91 ? 15.864 -7.852 -12.091 1.00 67.50 91 ASP A O 1
ATOM 726 N N . PRO A 1 92 ? 17.485 -9.413 -11.848 1.00 65.19 92 PRO A N 1
ATOM 727 C CA . PRO A 1 92 ? 18.232 -8.740 -10.782 1.00 65.19 92 PRO A CA 1
ATOM 728 C C . PRO A 1 92 ? 18.513 -7.248 -11.036 1.00 65.19 92 PRO A C 1
ATOM 730 O O . PRO A 1 92 ? 18.429 -6.429 -10.117 1.00 65.19 92 PRO A O 1
ATOM 733 N N . GLY A 1 93 ? 18.782 -6.861 -12.288 1.00 71.38 93 GLY A N 1
ATOM 734 C CA . GLY A 1 93 ? 19.008 -5.471 -12.684 1.00 71.38 93 GLY A CA 1
ATOM 735 C C . GLY A 1 93 ? 17.771 -4.562 -12.622 1.00 71.38 93 GLY A C 1
ATOM 736 O O . GLY A 1 93 ? 17.911 -3.337 -12.565 1.00 71.38 93 GLY A O 1
ATOM 737 N N . GLY A 1 94 ? 16.559 -5.118 -12.564 1.00 76.12 94 GLY A N 1
ATOM 738 C CA . GLY A 1 94 ? 15.311 -4.354 -12.490 1.00 76.12 94 GLY A CA 1
ATOM 739 C C . GLY A 1 94 ? 15.174 -3.525 -11.208 1.00 76.12 94 GLY A C 1
ATOM 740 O O . GLY A 1 94 ? 14.623 -2.422 -11.235 1.00 76.12 94 GLY A O 1
ATOM 741 N N . VAL A 1 95 ? 15.733 -3.997 -10.087 1.00 83.38 95 VAL A N 1
ATOM 742 C CA . VAL A 1 95 ? 15.770 -3.230 -8.826 1.00 83.38 95 VAL A CA 1
ATOM 743 C C . VAL A 1 95 ? 16.675 -2.003 -8.959 1.00 83.38 95 VAL A C 1
ATOM 745 O O . VAL A 1 95 ? 16.319 -0.932 -8.465 1.00 83.38 95 VAL A O 1
ATOM 748 N N . ALA A 1 96 ? 17.800 -2.122 -9.673 1.00 83.88 96 ALA A N 1
ATOM 749 C CA . ALA A 1 96 ? 18.704 -1.002 -9.922 1.00 83.88 96 ALA A CA 1
ATOM 750 C C . ALA A 1 96 ? 18.024 0.099 -10.751 1.00 83.88 96 ALA A C 1
ATOM 752 O O . ALA A 1 96 ? 18.129 1.271 -10.399 1.00 83.88 96 ALA A O 1
ATOM 753 N N . VAL A 1 97 ? 17.239 -0.270 -11.769 1.00 82.81 97 VAL A N 1
ATOM 754 C CA . VAL A 1 97 ? 16.445 0.690 -12.560 1.00 82.81 97 VAL A CA 1
ATOM 755 C C . VAL A 1 97 ? 15.410 1.403 -11.693 1.00 82.81 97 VAL A C 1
ATOM 757 O O . VAL A 1 97 ? 15.291 2.624 -11.739 1.00 82.81 97 VAL A O 1
ATOM 760 N N . LEU A 1 98 ? 14.675 0.669 -10.850 1.00 86.44 98 LEU A N 1
ATOM 761 C CA . LEU A 1 98 ? 13.724 1.300 -9.931 1.00 86.44 98 LEU A CA 1
ATOM 762 C C . LEU A 1 98 ? 14.407 2.269 -8.964 1.00 86.44 98 LEU A C 1
ATOM 764 O O . LEU A 1 98 ? 13.843 3.321 -8.661 1.00 86.44 98 LEU A O 1
ATOM 768 N N . ARG A 1 99 ? 15.603 1.917 -8.480 1.00 89.06 99 ARG A N 1
ATOM 769 C CA . ARG A 1 99 ? 16.418 2.792 -7.637 1.00 89.06 99 ARG A CA 1
ATOM 770 C C . ARG A 1 99 ? 16.814 4.047 -8.412 1.00 89.06 99 ARG A C 1
ATOM 772 O O . ARG A 1 99 ? 16.603 5.148 -7.920 1.00 89.06 99 ARG A O 1
ATOM 779 N N . GLU A 1 100 ? 17.312 3.912 -9.630 1.00 88.19 100 GLU A N 1
ATOM 780 C CA . GLU A 1 100 ? 17.689 5.057 -10.459 1.00 88.19 100 GLU A CA 1
ATOM 781 C C . GLU A 1 100 ? 16.505 6.004 -10.700 1.00 88.19 100 GLU A C 1
ATOM 783 O O . GLU A 1 100 ? 16.604 7.198 -10.421 1.00 88.19 100 GLU A O 1
ATOM 788 N N . ILE A 1 101 ? 15.344 5.468 -11.085 1.00 87.44 101 ILE A N 1
ATOM 789 C CA . ILE A 1 101 ? 14.103 6.233 -11.282 1.00 87.44 101 ILE A CA 1
ATOM 790 C C . ILE A 1 101 ? 13.682 6.943 -9.988 1.00 87.44 101 ILE A C 1
ATOM 792 O O . ILE A 1 101 ? 13.367 8.132 -9.994 1.00 87.44 101 ILE A O 1
ATOM 796 N N . LEU A 1 102 ? 13.671 6.233 -8.856 1.00 90.00 102 LEU A N 1
ATOM 797 C CA . LEU A 1 102 ? 13.219 6.772 -7.571 1.00 90.00 102 LEU A CA 1
ATOM 798 C C . LEU A 1 102 ? 14.105 7.927 -7.077 1.00 90.00 102 LEU A C 1
ATOM 800 O O . LEU A 1 102 ? 13.597 8.934 -6.565 1.00 90.00 102 LEU A O 1
ATOM 804 N N . PHE A 1 103 ? 15.421 7.783 -7.224 1.00 90.44 103 PHE A N 1
ATOM 805 C CA . PHE A 1 103 ? 16.405 8.736 -6.714 1.00 90.44 103 PHE A CA 1
ATOM 806 C C . PHE A 1 103 ? 16.733 9.863 -7.703 1.00 90.44 103 PHE A C 1
ATOM 808 O O . PHE A 1 103 ? 17.308 10.866 -7.284 1.00 90.44 103 PHE A O 1
ATOM 815 N N . SER A 1 104 ? 16.304 9.764 -8.964 1.00 88.94 104 SER A N 1
ATOM 816 C CA . SER A 1 104 ? 16.516 10.802 -9.976 1.00 88.94 104 SER A CA 1
ATOM 817 C C . SER A 1 104 ? 15.501 11.949 -9.848 1.00 88.94 104 SER A C 1
ATOM 819 O O . SER A 1 104 ? 14.306 11.737 -10.059 1.00 88.94 104 SER A O 1
ATOM 821 N N . PRO A 1 105 ? 15.927 13.190 -9.535 1.00 83.50 105 PRO A N 1
ATOM 822 C CA . PRO A 1 105 ? 15.014 14.326 -9.387 1.00 83.50 105 PRO A CA 1
ATOM 823 C C . PRO A 1 105 ? 14.400 14.795 -10.714 1.00 83.50 105 PRO A C 1
ATOM 825 O O . PRO A 1 105 ? 13.321 15.376 -10.685 1.00 83.50 105 PRO A O 1
ATOM 828 N N . GLY A 1 106 ? 15.052 14.528 -11.852 1.00 81.44 106 GLY A N 1
ATOM 829 C CA . GLY A 1 106 ? 14.557 14.885 -13.188 1.00 81.44 106 GLY A CA 1
ATOM 830 C C . GLY A 1 106 ? 13.420 13.997 -13.708 1.00 81.44 106 GLY A C 1
ATOM 831 O O . GLY A 1 106 ? 12.791 14.340 -14.704 1.00 81.44 106 GLY A O 1
ATOM 832 N N . VAL A 1 107 ? 13.131 12.879 -13.034 1.00 82.31 107 VAL A N 1
ATOM 833 C CA . VAL A 1 107 ? 12.031 11.985 -13.409 1.00 82.31 107 VAL A CA 1
ATOM 834 C C . VAL A 1 107 ? 10.698 12.549 -12.891 1.00 82.31 107 VAL A C 1
ATOM 836 O O . VAL A 1 107 ? 10.614 12.937 -11.719 1.00 82.31 107 VAL A O 1
ATOM 839 N N . PRO A 1 108 ? 9.622 12.533 -13.701 1.00 81.94 108 PRO A N 1
ATOM 840 C CA . PRO A 1 108 ? 8.292 12.968 -13.282 1.00 81.94 108 PRO A CA 1
ATOM 841 C C . PRO A 1 108 ? 7.811 12.320 -11.976 1.00 81.94 108 PRO A C 1
ATOM 843 O O . PRO A 1 108 ? 7.899 11.103 -11.786 1.00 81.94 108 PRO A O 1
ATOM 846 N N . LEU A 1 109 ? 7.224 13.130 -11.088 1.00 84.19 109 LEU A N 1
ATOM 847 C CA . LEU A 1 109 ? 6.758 12.697 -9.766 1.00 84.19 109 LEU A CA 1
ATOM 848 C C . LEU A 1 109 ? 5.832 11.461 -9.802 1.00 84.19 109 LEU A C 1
ATOM 850 O O . LEU A 1 109 ? 6.082 10.540 -9.019 1.00 84.19 109 LEU A O 1
ATOM 854 N N . PRO A 1 110 ? 4.838 11.347 -10.710 1.00 81.19 110 PRO A N 1
ATOM 855 C CA . PRO A 1 110 ? 3.994 10.151 -10.777 1.00 81.19 110 PRO A CA 1
ATOM 856 C C . PRO A 1 110 ? 4.784 8.863 -11.060 1.00 81.19 110 PRO A C 1
ATOM 858 O O . PRO A 1 110 ? 4.488 7.814 -10.484 1.00 81.19 110 PRO A O 1
ATOM 861 N N . ILE A 1 111 ? 5.832 8.938 -11.890 1.00 80.56 111 ILE A N 1
ATOM 862 C CA . ILE A 1 111 ? 6.715 7.800 -12.194 1.00 80.56 111 ILE A CA 1
ATOM 863 C C . ILE A 1 111 ? 7.552 7.450 -10.961 1.00 80.56 111 ILE A C 1
ATOM 865 O O . ILE A 1 111 ? 7.633 6.280 -10.587 1.00 80.56 111 ILE A O 1
ATOM 869 N N . ARG A 1 112 ? 8.105 8.452 -10.265 1.00 88.38 112 ARG A N 1
ATOM 870 C CA . ARG A 1 112 ? 8.873 8.243 -9.023 1.00 88.38 112 ARG A CA 1
ATOM 871 C C . ARG A 1 112 ? 8.028 7.620 -7.913 1.00 88.38 112 ARG A C 1
ATOM 873 O O . ARG A 1 112 ? 8.498 6.721 -7.219 1.00 88.38 112 ARG A O 1
ATOM 880 N N . MET A 1 113 ? 6.773 8.042 -7.762 1.00 87.75 113 MET A N 1
ATOM 881 C CA . MET A 1 113 ? 5.832 7.434 -6.813 1.00 87.75 113 MET A CA 1
ATOM 882 C C . MET A 1 113 ? 5.518 5.981 -7.183 1.00 87.75 113 MET A C 1
ATOM 884 O O . MET A 1 113 ? 5.501 5.105 -6.314 1.00 87.75 113 MET A O 1
ATOM 888 N N . ALA A 1 114 ? 5.317 5.697 -8.473 1.00 84.00 114 ALA A N 1
ATOM 889 C CA . ALA A 1 114 ? 5.100 4.337 -8.952 1.00 84.00 114 ALA A CA 1
ATOM 890 C C . ALA A 1 114 ? 6.321 3.435 -8.728 1.00 84.00 114 ALA A C 1
ATOM 892 O O . ALA A 1 114 ? 6.174 2.272 -8.326 1.00 84.00 114 ALA A O 1
ATOM 893 N N . ALA A 1 115 ? 7.520 3.991 -8.918 1.00 87.69 115 ALA A N 1
ATOM 894 C CA . ALA A 1 115 ? 8.777 3.330 -8.615 1.00 87.69 115 ALA A CA 1
ATOM 895 C C . ALA A 1 115 ? 8.889 3.038 -7.121 1.00 87.69 115 ALA A C 1
ATOM 897 O O . ALA A 1 115 ? 9.084 1.880 -6.778 1.00 87.69 115 ALA A O 1
ATOM 898 N N . ALA A 1 116 ? 8.649 4.015 -6.236 1.00 91.38 116 ALA A N 1
ATOM 899 C CA . ALA A 1 116 ? 8.661 3.818 -4.782 1.00 91.38 116 ALA A CA 1
ATOM 900 C C . ALA A 1 116 ? 7.755 2.648 -4.357 1.00 91.38 116 ALA A C 1
ATOM 902 O O . ALA A 1 116 ? 8.209 1.676 -3.748 1.00 91.38 116 ALA A O 1
ATOM 903 N N . HIS A 1 117 ? 6.483 2.682 -4.765 1.00 86.50 117 HIS A N 1
ATOM 904 C CA . HIS A 1 117 ? 5.517 1.636 -4.426 1.00 86.50 117 HIS A CA 1
ATOM 905 C C . HIS A 1 117 ? 5.929 0.243 -4.903 1.00 86.50 117 HIS A C 1
ATOM 907 O O . HIS A 1 117 ? 5.665 -0.743 -4.207 1.00 86.50 117 HIS A O 1
ATOM 913 N N . THR A 1 118 ? 6.532 0.158 -6.088 1.00 86.12 118 THR A N 1
ATOM 914 C CA . THR A 1 118 ? 7.046 -1.100 -6.634 1.00 86.12 118 THR A CA 1
ATOM 915 C C . THR A 1 118 ? 8.289 -1.543 -5.870 1.00 86.12 118 THR A C 1
ATOM 917 O O . THR A 1 118 ? 8.374 -2.700 -5.459 1.00 86.12 118 THR A O 1
ATOM 920 N N . PHE A 1 119 ? 9.198 -0.611 -5.596 1.00 89.31 119 PHE A N 1
ATOM 921 C CA . PHE A 1 119 ? 10.469 -0.836 -4.924 1.00 89.31 119 PHE A CA 1
ATOM 922 C C . PHE A 1 119 ? 10.280 -1.534 -3.580 1.00 89.31 119 PHE A C 1
ATOM 924 O O . PHE A 1 119 ? 10.901 -2.562 -3.349 1.00 89.31 119 PHE A O 1
ATOM 931 N N . GLY A 1 120 ? 9.329 -1.094 -2.747 1.00 84.62 120 GLY A N 1
ATOM 932 C CA . GLY A 1 120 ? 9.076 -1.719 -1.436 1.00 84.62 120 GLY A CA 1
ATOM 933 C C . GLY A 1 120 ? 8.698 -3.204 -1.485 1.00 84.62 120 GLY A C 1
ATOM 934 O O . GLY A 1 120 ? 8.899 -3.930 -0.508 1.00 84.62 120 GLY A O 1
ATOM 935 N N . SER A 1 121 ? 8.177 -3.678 -2.620 1.00 83.25 121 SER A N 1
ATOM 936 C CA . SER A 1 121 ? 7.823 -5.089 -2.807 1.00 83.25 121 SER A CA 1
ATOM 937 C C . SER A 1 121 ? 8.988 -5.977 -3.249 1.00 83.25 121 SER A C 1
ATOM 939 O O . SER A 1 121 ? 8.906 -7.187 -3.064 1.00 83.25 121 SER A O 1
ATOM 941 N N . VAL A 1 122 ? 10.066 -5.396 -3.785 1.00 85.69 122 VAL A N 1
ATOM 942 C CA . VAL A 1 122 ? 11.176 -6.144 -4.403 1.00 85.69 122 VAL A CA 1
ATOM 943 C C . VAL A 1 122 ? 12.540 -5.855 -3.782 1.00 85.69 122 VAL A C 1
ATOM 945 O O . VAL A 1 122 ? 13.409 -6.714 -3.824 1.00 85.69 122 VAL A O 1
ATOM 948 N N . CYS A 1 123 ? 12.738 -4.687 -3.170 1.00 87.31 123 CYS A N 1
ATOM 949 C CA . CYS A 1 123 ? 14.053 -4.261 -2.708 1.00 87.31 123 CYS A CA 1
ATOM 950 C C . CYS A 1 123 ? 14.519 -5.014 -1.455 1.00 87.31 123 CYS A C 1
ATOM 952 O O . CYS A 1 123 ? 13.720 -5.637 -0.742 1.00 87.31 123 CYS A O 1
ATOM 954 N N . GLU A 1 124 ? 15.822 -4.957 -1.198 1.00 90.38 124 GLU A N 1
ATOM 955 C CA . GLU A 1 124 ? 16.462 -5.614 -0.063 1.00 90.38 124 GLU A CA 1
ATOM 956 C C . GLU A 1 124 ? 16.554 -4.705 1.164 1.00 90.38 124 GLU A C 1
ATOM 958 O O . GLU A 1 124 ? 16.470 -3.479 1.087 1.00 90.38 124 GLU A O 1
ATOM 963 N N . ARG A 1 125 ? 16.791 -5.310 2.332 1.00 91.44 125 ARG A N 1
ATOM 964 C CA . ARG A 1 125 ? 16.967 -4.593 3.604 1.00 91.44 125 ARG A CA 1
ATOM 965 C C . ARG A 1 125 ? 18.051 -3.510 3.538 1.00 91.44 125 ARG A C 1
ATOM 967 O O . ARG A 1 125 ? 17.910 -2.478 4.196 1.00 91.44 125 ARG A O 1
ATOM 974 N N . ALA A 1 126 ? 19.110 -3.742 2.758 1.00 91.00 126 ALA A N 1
ATOM 975 C CA . ALA A 1 126 ? 20.228 -2.817 2.578 1.00 91.00 126 ALA A CA 1
ATOM 976 C C . ALA A 1 126 ? 19.803 -1.450 2.006 1.00 91.00 126 ALA A C 1
ATOM 978 O O . ALA A 1 126 ? 20.512 -0.467 2.194 1.00 91.00 126 ALA A O 1
ATOM 979 N N . GLU A 1 127 ? 18.619 -1.358 1.396 1.00 92.81 127 GLU A N 1
ATOM 980 C CA . GLU A 1 127 ? 18.072 -0.126 0.822 1.00 92.81 127 GLU A CA 1
ATOM 981 C C . GLU A 1 127 ? 17.441 0.814 1.860 1.00 92.81 127 GLU A C 1
ATOM 983 O O . GLU A 1 127 ? 17.200 1.992 1.582 1.00 92.81 127 GLU A O 1
ATOM 988 N N . LEU A 1 128 ? 17.181 0.331 3.083 1.00 93.50 128 LEU A N 1
ATOM 989 C CA . LEU A 1 128 ? 16.530 1.125 4.128 1.00 93.50 128 LEU A CA 1
ATOM 990 C C . LEU A 1 128 ? 17.242 2.464 4.419 1.00 93.50 128 LEU A C 1
ATOM 992 O O . LEU A 1 128 ? 16.542 3.477 4.510 1.00 93.50 128 LEU A O 1
ATOM 996 N N . PRO A 1 129 ? 18.582 2.537 4.565 1.00 93.88 129 PRO A N 1
ATOM 997 C CA . PRO A 1 129 ? 19.274 3.804 4.784 1.00 93.88 129 PRO A CA 1
ATOM 998 C C . PRO A 1 129 ? 19.052 4.797 3.640 1.00 93.88 129 PRO A C 1
ATOM 1000 O O . PRO A 1 129 ? 18.704 5.945 3.901 1.00 93.88 129 PRO A O 1
ATOM 1003 N N . SER A 1 130 ? 19.162 4.356 2.383 1.00 94.62 130 SER A N 1
ATOM 1004 C CA . SER A 1 130 ? 18.948 5.208 1.207 1.00 94.62 130 SER A CA 1
ATOM 1005 C C . SER A 1 130 ? 17.515 5.746 1.150 1.00 94.62 130 SER A C 1
ATOM 1007 O O . SER A 1 130 ? 17.315 6.941 0.925 1.00 94.62 130 SER A O 1
ATOM 1009 N N . LEU A 1 131 ? 16.516 4.906 1.442 1.00 95.19 131 LEU A N 1
ATOM 1010 C CA . LEU A 1 131 ? 15.111 5.323 1.527 1.00 95.19 131 LEU A CA 1
ATOM 1011 C C . LEU A 1 131 ? 14.876 6.355 2.638 1.00 95.19 131 LEU A C 1
ATOM 1013 O O . LEU A 1 131 ? 14.128 7.315 2.448 1.00 95.19 131 LEU A O 1
ATOM 1017 N N . LEU A 1 132 ? 15.522 6.187 3.796 1.00 94.31 132 LEU A N 1
ATOM 1018 C CA . LEU A 1 132 ? 15.425 7.138 4.906 1.00 94.31 132 LEU A CA 1
ATOM 1019 C C . LEU A 1 132 ? 16.106 8.474 4.591 1.00 94.31 132 LEU A C 1
ATOM 1021 O O . LEU A 1 132 ? 15.576 9.521 4.978 1.00 94.31 132 LEU A O 1
ATOM 1025 N N . THR A 1 133 ? 17.244 8.448 3.898 1.00 94.94 133 THR A N 1
ATOM 1026 C CA . THR A 1 133 ? 17.928 9.650 3.407 1.00 94.94 133 THR A CA 1
ATOM 1027 C C . THR A 1 133 ? 17.040 10.410 2.430 1.00 94.94 133 THR A C 1
ATOM 1029 O O . THR A 1 133 ? 16.784 11.593 2.647 1.00 94.94 133 THR A O 1
ATOM 1032 N N . LEU A 1 134 ? 16.476 9.728 1.427 1.00 94.75 134 LEU A N 1
ATOM 1033 C CA . LEU A 1 134 ? 15.563 10.347 0.466 1.00 94.75 134 LEU A CA 1
ATOM 1034 C C . LEU A 1 134 ? 14.308 10.902 1.152 1.00 94.75 134 LEU A C 1
ATOM 1036 O O . LEU A 1 134 ? 13.921 12.035 0.895 1.00 94.75 134 LEU A O 1
ATOM 1040 N N . PHE A 1 135 ? 13.703 10.166 2.086 1.00 93.88 135 PHE A N 1
ATOM 1041 C CA . PHE A 1 135 ? 12.556 10.658 2.861 1.00 93.88 135 PHE A CA 1
ATOM 1042 C C . PHE A 1 135 ? 12.872 11.954 3.628 1.00 93.88 135 PHE A C 1
ATOM 1044 O O . PHE A 1 135 ? 12.031 12.850 3.719 1.00 93.88 135 PHE A O 1
ATOM 1051 N N . SER A 1 136 ? 14.083 12.047 4.184 1.00 91.88 136 SER A N 1
ATOM 1052 C CA . SER A 1 136 ? 14.500 13.153 5.053 1.00 91.88 136 SER A CA 1
ATOM 1053 C C . SER A 1 136 ? 15.031 14.359 4.269 1.00 91.88 136 SER A C 1
ATOM 1055 O O . SER A 1 136 ? 15.176 15.442 4.837 1.00 91.88 136 SER A O 1
ATOM 1057 N N . ALA A 1 137 ? 15.312 14.198 2.974 1.00 93.56 137 ALA A N 1
ATOM 1058 C CA . ALA A 1 137 ? 15.772 15.280 2.121 1.00 93.56 137 ALA A CA 1
ATOM 1059 C C . ALA A 1 137 ? 14.693 16.368 1.979 1.00 93.56 137 ALA A C 1
ATOM 1061 O O . ALA A 1 137 ? 13.507 16.098 1.753 1.00 93.56 137 ALA A O 1
ATOM 1062 N N . ARG A 1 138 ? 15.117 17.632 2.103 1.00 87.19 138 ARG A N 1
ATOM 1063 C CA . ARG A 1 138 ? 14.229 18.800 1.973 1.00 87.19 138 ARG A CA 1
ATOM 1064 C C . ARG A 1 138 ? 13.619 18.911 0.578 1.00 87.19 138 ARG A C 1
ATOM 1066 O O . ARG A 1 138 ? 12.478 19.337 0.465 1.00 87.19 138 ARG A O 1
ATOM 1073 N N . THR A 1 139 ? 14.360 18.475 -0.437 1.00 88.44 139 THR A N 1
ATOM 1074 C CA . THR A 1 139 ? 13.977 18.481 -1.854 1.00 88.44 139 THR A CA 1
ATOM 1075 C C . THR A 1 139 ? 12.944 17.415 -2.219 1.00 88.44 139 THR A C 1
ATOM 1077 O O . THR A 1 139 ? 12.411 17.443 -3.323 1.00 88.44 139 THR A O 1
ATOM 1080 N N . THR A 1 140 ? 12.644 16.472 -1.321 1.00 91.06 140 THR A N 1
ATOM 1081 C CA . THR A 1 140 ? 11.663 15.413 -1.578 1.00 91.06 140 THR A CA 1
ATOM 1082 C C . THR A 1 140 ? 10.238 15.956 -1.460 1.00 91.06 140 THR A C 1
ATOM 1084 O O . THR A 1 140 ? 9.872 16.414 -0.370 1.00 91.06 140 THR A O 1
ATOM 1087 N N . PRO A 1 141 ? 9.418 15.862 -2.527 1.00 90.88 141 PRO A N 1
ATOM 1088 C CA . PRO A 1 141 ? 8.029 16.314 -2.502 1.00 90.88 141 PRO A CA 1
ATOM 1089 C C . PRO A 1 141 ? 7.194 15.595 -1.427 1.00 90.88 141 PRO A C 1
ATOM 1091 O O . PRO A 1 141 ? 7.443 14.409 -1.167 1.00 90.88 141 PRO A O 1
ATOM 1094 N N . PRO A 1 142 ? 6.200 16.259 -0.807 1.00 87.69 142 PRO A N 1
ATOM 1095 C CA . PRO A 1 142 ? 5.336 15.654 0.213 1.00 87.69 142 PRO A CA 1
ATOM 1096 C C . PRO A 1 142 ? 4.662 14.348 -0.234 1.00 87.69 142 PRO A C 1
ATOM 1098 O O . PRO A 1 142 ? 4.626 13.377 0.524 1.00 87.69 142 PRO A O 1
ATOM 1101 N N . GLU A 1 143 ? 4.197 14.285 -1.480 1.00 87.94 143 GLU A N 1
ATOM 1102 C CA . GLU A 1 143 ? 3.541 13.120 -2.078 1.00 87.94 143 GLU A CA 1
ATOM 1103 C C . GLU A 1 143 ? 4.510 11.937 -2.178 1.00 87.94 143 GLU A C 1
ATOM 1105 O O . GLU A 1 143 ? 4.174 10.799 -1.837 1.00 87.94 143 GLU A O 1
ATOM 1110 N N . LEU A 1 144 ? 5.760 12.213 -2.570 1.00 91.56 144 LEU A N 1
ATOM 1111 C CA . LEU A 1 144 ? 6.808 11.201 -2.615 1.00 91.56 144 LEU A CA 1
ATOM 1112 C C . LEU A 1 144 ? 7.196 10.737 -1.207 1.00 91.56 144 LEU A C 1
ATOM 1114 O O . LEU A 1 144 ? 7.430 9.547 -1.008 1.00 91.56 144 LEU A O 1
ATOM 1118 N N . ARG A 1 145 ? 7.218 11.631 -0.207 1.00 93.31 145 ARG A N 1
ATOM 1119 C CA . ARG A 1 145 ? 7.435 11.234 1.196 1.00 93.31 145 ARG A CA 1
ATOM 1120 C C . ARG A 1 145 ? 6.363 10.257 1.675 1.00 93.31 145 ARG A C 1
ATOM 1122 O O . ARG A 1 145 ? 6.717 9.286 2.341 1.00 93.31 145 ARG A O 1
ATOM 1129 N N . GLY A 1 146 ? 5.099 10.470 1.307 1.00 90.44 146 GLY A N 1
ATOM 1130 C CA . GLY A 1 146 ? 4.012 9.519 1.558 1.00 90.44 146 GLY A CA 1
ATOM 1131 C C . GLY A 1 146 ? 4.302 8.146 0.949 1.00 90.44 146 GLY A C 1
ATOM 1132 O O . GLY A 1 146 ? 4.403 7.151 1.669 1.00 90.44 146 GLY A O 1
ATOM 1133 N N . ALA A 1 147 ? 4.577 8.100 -0.358 1.00 91.19 147 ALA A N 1
ATOM 1134 C CA . ALA A 1 147 ? 4.917 6.854 -1.054 1.00 91.19 147 ALA A CA 1
ATOM 1135 C C . ALA A 1 147 ? 6.139 6.137 -0.438 1.00 91.19 147 ALA A C 1
ATOM 1137 O O . ALA A 1 147 ? 6.156 4.907 -0.314 1.00 91.19 147 ALA A O 1
ATOM 1138 N N . LEU A 1 148 ? 7.148 6.890 0.013 1.00 95.19 148 LEU A N 1
ATOM 1139 C CA . LEU A 1 148 ? 8.321 6.354 0.707 1.00 95.19 148 LEU A CA 1
ATOM 1140 C C . LEU A 1 148 ? 7.974 5.745 2.070 1.00 95.19 148 LEU A C 1
ATOM 1142 O O . LEU A 1 148 ? 8.537 4.711 2.420 1.00 95.19 148 LEU A O 1
ATOM 1146 N N . LEU A 1 149 ? 7.040 6.320 2.834 1.00 94.38 149 LEU A N 1
ATOM 1147 C CA . LEU A 1 149 ? 6.607 5.739 4.112 1.00 94.38 149 LEU A CA 1
ATOM 1148 C C . LEU A 1 149 ? 5.976 4.359 3.920 1.00 94.38 149 LEU A C 1
ATOM 1150 O O . LEU A 1 149 ? 6.336 3.423 4.634 1.00 94.38 149 LEU A O 1
ATOM 1154 N N . HIS A 1 150 ? 5.099 4.219 2.926 1.00 91.88 150 HIS A N 1
ATOM 1155 C CA . HIS A 1 150 ? 4.507 2.933 2.548 1.00 91.88 150 HIS A CA 1
ATOM 1156 C C . HIS A 1 150 ? 5.576 1.941 2.065 1.00 91.88 150 HIS A C 1
ATOM 1158 O O . HIS A 1 150 ? 5.611 0.782 2.474 1.00 91.88 150 HIS A O 1
ATOM 1164 N N . THR A 1 151 ? 6.529 2.416 1.265 1.00 93.31 151 THR A N 1
ATOM 1165 C CA . THR A 1 151 ? 7.675 1.619 0.796 1.00 93.31 151 THR A CA 1
ATOM 1166 C C . THR A 1 151 ? 8.499 1.061 1.962 1.00 93.31 151 THR A C 1
ATOM 1168 O O . THR A 1 151 ? 8.765 -0.140 2.027 1.00 93.31 151 THR A O 1
ATOM 1171 N N . ILE A 1 152 ? 8.841 1.915 2.929 1.00 95.31 152 ILE A N 1
ATOM 1172 C CA . ILE A 1 152 ? 9.585 1.548 4.139 1.00 95.31 152 ILE A CA 1
ATOM 1173 C C . ILE A 1 152 ? 8.770 0.593 5.024 1.00 95.31 152 ILE A C 1
ATOM 1175 O O . ILE A 1 152 ? 9.333 -0.331 5.613 1.00 95.31 152 ILE A O 1
ATOM 1179 N N . ALA A 1 153 ? 7.454 0.786 5.127 1.00 92.38 153 ALA A N 1
ATOM 1180 C CA . ALA A 1 153 ? 6.583 -0.094 5.897 1.00 92.38 153 ALA A CA 1
ATOM 1181 C C . ALA A 1 153 ? 6.512 -1.510 5.318 1.00 92.38 153 ALA A C 1
ATOM 1183 O O . ALA A 1 153 ? 6.680 -2.474 6.062 1.00 92.38 153 ALA A O 1
ATOM 1184 N N . ARG A 1 154 ? 6.352 -1.644 3.996 1.00 91.38 154 ARG A N 1
ATOM 1185 C CA . ARG A 1 154 ? 6.385 -2.947 3.303 1.00 91.38 154 ARG A CA 1
ATOM 1186 C C . ARG A 1 154 ? 7.725 -3.645 3.475 1.00 91.38 154 ARG A C 1
ATOM 1188 O O . ARG A 1 154 ? 7.763 -4.852 3.711 1.00 91.38 154 ARG A O 1
ATOM 1195 N N . LEU A 1 155 ? 8.818 -2.883 3.431 1.00 92.62 155 LEU A N 1
ATOM 1196 C CA . LEU A 1 155 ? 10.146 -3.411 3.724 1.00 92.62 155 LEU A CA 1
ATOM 1197 C C . LEU A 1 155 ? 10.218 -3.950 5.164 1.00 92.62 155 LEU A C 1
ATOM 1199 O O . LEU A 1 155 ? 10.653 -5.073 5.386 1.00 92.62 155 LEU A O 1
ATOM 1203 N N . ALA A 1 156 ? 9.713 -3.205 6.148 1.00 92.38 156 ALA A N 1
ATOM 1204 C CA . ALA A 1 156 ? 9.639 -3.648 7.544 1.00 92.38 156 ALA A CA 1
ATOM 1205 C C . ALA A 1 156 ? 8.707 -4.850 7.786 1.00 92.38 156 ALA A C 1
ATOM 1207 O O . ALA A 1 156 ? 8.950 -5.642 8.702 1.00 92.38 156 ALA A O 1
ATOM 1208 N N . ALA A 1 157 ? 7.650 -5.005 6.989 1.00 90.31 157 ALA A N 1
ATOM 1209 C CA . ALA A 1 157 ? 6.807 -6.194 7.035 1.00 90.31 157 ALA A CA 1
ATOM 1210 C C . ALA A 1 157 ? 7.604 -7.436 6.601 1.00 90.31 157 ALA A C 1
ATOM 1212 O O . ALA A 1 157 ? 7.558 -8.458 7.284 1.00 90.31 157 ALA A O 1
ATOM 1213 N N . ARG A 1 158 ? 8.414 -7.312 5.540 1.00 91.44 158 ARG A N 1
ATOM 1214 C CA . ARG A 1 158 ? 9.268 -8.388 5.004 1.00 91.44 158 ARG A CA 1
ATOM 1215 C C . ARG A 1 158 ? 10.486 -8.709 5.874 1.00 91.44 158 ARG A C 1
ATOM 1217 O O . ARG A 1 158 ? 10.898 -9.860 5.912 1.00 91.44 158 ARG A O 1
ATOM 1224 N N . PHE A 1 159 ? 11.028 -7.717 6.580 1.00 93.12 159 PHE A N 1
ATOM 1225 C CA . PHE A 1 159 ? 12.250 -7.834 7.384 1.00 93.12 159 PHE A CA 1
ATOM 1226 C C . PHE A 1 159 ? 11.961 -7.519 8.871 1.00 93.12 159 PHE A C 1
ATOM 1228 O O . PHE A 1 159 ? 12.049 -6.359 9.303 1.00 93.12 159 PHE A O 1
ATOM 1235 N N . PRO A 1 160 ? 11.564 -8.522 9.684 1.00 90.12 160 PRO A N 1
ATOM 1236 C CA . PRO A 1 160 ? 11.126 -8.334 11.073 1.00 90.12 160 PRO A CA 1
ATOM 1237 C C . PRO A 1 160 ? 12.139 -7.622 11.987 1.00 90.12 160 PRO A C 1
ATOM 1239 O O . PRO A 1 160 ? 11.750 -6.908 12.917 1.00 90.12 160 PRO A O 1
ATOM 1242 N N . GLU A 1 161 ? 13.433 -7.777 11.723 1.00 92.44 161 GLU A N 1
ATOM 1243 C CA . GLU A 1 161 ? 14.542 -7.198 12.480 1.00 92.44 161 GLU A CA 1
ATOM 1244 C C . GLU A 1 161 ? 14.555 -5.661 12.442 1.00 92.44 161 GLU A C 1
ATOM 1246 O O . GLU A 1 161 ? 14.864 -5.015 13.448 1.00 92.44 161 GLU A O 1
ATOM 1251 N N . ILE A 1 162 ? 14.126 -5.051 11.330 1.00 92.69 162 ILE A N 1
ATOM 1252 C CA . ILE A 1 162 ? 14.009 -3.587 11.207 1.00 92.69 162 ILE A CA 1
ATOM 1253 C C . ILE A 1 162 ? 12.621 -3.071 11.614 1.00 92.69 162 ILE A C 1
ATOM 1255 O O . ILE A 1 162 ? 12.468 -1.885 11.935 1.00 92.69 162 ILE A O 1
ATOM 1259 N N . ARG A 1 163 ? 11.610 -3.952 11.675 1.00 92.81 163 ARG A N 1
ATOM 1260 C CA . ARG A 1 163 ? 10.197 -3.606 11.908 1.00 92.81 163 ARG A CA 1
ATOM 1261 C C . ARG A 1 163 ? 9.993 -2.747 13.148 1.00 92.81 163 ARG A C 1
ATOM 1263 O O . ARG A 1 163 ? 9.366 -1.689 13.091 1.00 92.81 163 ARG A O 1
ATOM 1270 N N . ARG A 1 164 ? 10.602 -3.131 14.276 1.00 91.69 164 ARG A N 1
ATOM 1271 C CA . ARG A 1 164 ? 10.489 -2.377 15.541 1.00 91.69 164 ARG A CA 1
ATOM 1272 C C . ARG A 1 164 ? 11.054 -0.960 15.437 1.00 91.69 164 ARG A C 1
ATOM 1274 O O . ARG A 1 164 ? 10.568 -0.060 16.125 1.00 91.69 164 ARG A O 1
ATOM 1281 N N . GLY A 1 165 ? 12.119 -0.762 14.662 1.00 93.38 165 GLY A N 1
ATOM 1282 C CA . GLY A 1 165 ? 12.721 0.553 14.428 1.00 93.38 165 GLY A CA 1
ATOM 1283 C C . GLY A 1 165 ? 11.814 1.435 13.573 1.00 93.38 165 GLY A C 1
ATOM 1284 O O . GLY A 1 165 ? 11.513 2.569 13.957 1.00 93.38 165 GLY A O 1
ATOM 1285 N N . VAL A 1 166 ? 11.300 0.873 12.476 1.00 94.12 166 VAL A N 1
ATOM 1286 C CA . VAL A 1 166 ? 10.372 1.547 11.558 1.00 94.12 166 VAL A CA 1
ATOM 1287 C C . VAL A 1 166 ? 9.081 1.946 12.271 1.00 94.12 166 VAL A C 1
ATOM 1289 O O . VAL A 1 166 ? 8.741 3.127 12.287 1.00 94.12 166 VAL A O 1
ATOM 1292 N N . VAL A 1 167 ? 8.425 1.027 12.986 1.00 92.88 167 VAL A N 1
ATOM 1293 C CA . VAL A 1 167 ? 7.193 1.313 13.745 1.00 92.88 167 VAL A CA 1
ATOM 1294 C C . VAL A 1 167 ? 7.408 2.429 14.773 1.00 92.88 167 VAL A C 1
ATOM 1296 O O . VAL A 1 167 ? 6.553 3.300 14.942 1.00 92.88 167 VAL A O 1
ATOM 1299 N N . ARG A 1 168 ? 8.561 2.458 15.459 1.00 93.62 168 ARG A N 1
ATOM 1300 C CA . ARG A 1 168 ? 8.908 3.558 16.378 1.00 93.62 168 ARG A CA 1
ATOM 1301 C C . ARG A 1 168 ? 9.059 4.891 15.647 1.00 93.62 168 ARG A C 1
ATOM 1303 O O . ARG A 1 168 ? 8.639 5.918 16.180 1.00 93.62 168 ARG A O 1
ATOM 1310 N N . ARG A 1 169 ? 9.659 4.903 14.455 1.00 93.50 169 ARG A N 1
ATOM 1311 C CA . ARG A 1 169 ? 9.809 6.116 13.639 1.00 93.50 169 ARG A CA 1
ATOM 1312 C C . ARG A 1 169 ? 8.460 6.609 13.118 1.00 93.50 169 ARG A C 1
ATOM 1314 O O . ARG A 1 169 ? 8.148 7.775 13.328 1.00 93.50 169 ARG A O 1
ATOM 1321 N N . LEU A 1 170 ? 7.621 5.729 12.578 1.00 92.12 170 LEU A N 1
ATOM 1322 C CA . LEU A 1 170 ? 6.280 6.082 12.104 1.00 92.12 170 LEU A CA 1
ATOM 1323 C C . LEU A 1 170 ? 5.390 6.636 13.229 1.00 92.12 170 LEU A C 1
ATOM 1325 O O . LEU A 1 170 ? 4.730 7.656 13.049 1.00 92.12 170 LEU A O 1
ATOM 1329 N N . LYS A 1 171 ? 5.446 6.048 14.435 1.00 91.31 171 LYS A N 1
ATOM 1330 C CA . LYS A 1 171 ? 4.764 6.592 15.628 1.00 91.31 171 LYS A CA 1
ATOM 1331 C C . LYS A 1 171 ? 5.230 8.001 15.989 1.00 91.31 171 LYS A C 1
ATOM 1333 O O . LYS A 1 171 ? 4.423 8.794 16.468 1.00 91.31 171 LYS A O 1
ATOM 1338 N N . ARG A 1 172 ? 6.520 8.308 15.811 1.00 90.81 172 ARG A N 1
ATOM 1339 C CA . ARG A 1 172 ? 7.055 9.660 16.031 1.00 90.81 172 ARG A CA 1
ATOM 1340 C C . ARG A 1 172 ? 6.547 10.629 14.970 1.00 90.81 172 ARG A C 1
ATOM 1342 O O . ARG A 1 172 ? 6.093 11.698 15.352 1.00 90.81 172 ARG A O 1
ATOM 1349 N N . ILE A 1 173 ? 6.534 10.234 13.697 1.00 89.12 173 ILE A N 1
ATOM 1350 C CA . ILE A 1 173 ? 5.990 11.054 12.601 1.00 89.12 173 ILE A CA 1
ATOM 1351 C C . ILE A 1 173 ? 4.512 11.366 12.862 1.00 89.12 173 ILE A C 1
ATOM 1353 O O . ILE A 1 173 ? 4.140 12.528 12.939 1.00 89.12 173 ILE A O 1
ATOM 1357 N N . CYS A 1 174 ? 3.696 10.357 13.178 1.00 84.62 174 CYS A N 1
ATOM 1358 C CA . CYS A 1 174 ? 2.280 10.549 13.519 1.00 84.62 174 CYS A CA 1
ATOM 1359 C C . CYS A 1 174 ? 2.034 11.497 14.714 1.00 84.62 174 CYS A C 1
ATOM 1361 O O . CYS A 1 174 ? 0.925 12.000 14.873 1.00 84.62 174 CYS A O 1
ATOM 1363 N N . ARG A 1 175 ? 3.017 11.674 15.610 1.00 84.31 175 ARG A N 1
ATOM 1364 C CA . ARG A 1 175 ? 2.932 12.588 16.764 1.00 84.31 175 ARG A CA 1
ATOM 1365 C C . ARG A 1 175 ? 3.449 13.985 16.435 1.00 84.31 175 ARG A C 1
ATOM 1367 O O . ARG A 1 175 ? 2.850 14.955 16.867 1.00 84.31 175 ARG A O 1
ATOM 1374 N N . ALA A 1 176 ? 4.574 14.071 15.731 1.00 78.94 176 ALA A N 1
ATOM 1375 C CA . ALA A 1 176 ? 5.237 15.329 15.406 1.00 78.94 176 ALA A CA 1
ATOM 1376 C C . ALA A 1 176 ? 4.483 16.106 14.318 1.00 78.94 176 ALA A C 1
ATOM 1378 O O . ALA A 1 176 ? 4.424 17.331 14.353 1.00 78.94 176 ALA A O 1
ATOM 1379 N N . SER A 1 177 ? 3.862 15.389 13.383 1.00 65.12 177 SER A N 1
ATOM 1380 C CA . SER A 1 177 ? 3.161 15.952 12.232 1.00 65.12 177 SER A CA 1
ATOM 1381 C C . SER A 1 177 ? 1.729 16.407 12.547 1.00 65.12 177 SER A C 1
ATOM 1383 O O . SER A 1 177 ? 0.897 16.462 11.653 1.00 65.12 177 SER A O 1
ATOM 1385 N N . GLU A 1 178 ? 1.412 16.804 13.787 1.00 63.41 178 GLU A N 1
ATOM 1386 C CA . GLU A 1 178 ? 0.137 17.499 14.067 1.00 63.41 178 GLU A CA 1
ATOM 1387 C C . GLU A 1 178 ? 0.016 18.819 13.271 1.00 63.41 178 GLU A C 1
ATOM 1389 O O . GLU A 1 178 ? -1.093 19.282 13.025 1.00 63.41 178 GLU A O 1
ATOM 1394 N N . ARG A 1 179 ? 1.146 19.375 12.801 1.00 66.31 179 ARG A N 1
ATOM 1395 C CA . ARG A 1 179 ? 1.222 20.525 11.880 1.00 66.31 179 ARG A CA 1
ATOM 1396 C C . ARG A 1 179 ? 1.263 20.144 10.389 1.00 66.31 179 ARG A C 1
ATOM 1398 O O . ARG A 1 179 ? 1.049 21.006 9.549 1.00 66.31 179 ARG A O 1
ATOM 1405 N N . ASP A 1 180 ? 1.525 18.876 10.067 1.00 77.75 180 ASP A N 1
ATOM 1406 C CA . ASP A 1 180 ? 1.588 18.324 8.702 1.00 77.75 180 ASP A CA 1
ATOM 1407 C C . ASP A 1 180 ? 0.638 17.119 8.619 1.00 77.75 180 ASP A C 1
ATOM 1409 O O . ASP A 1 180 ? 1.025 15.944 8.656 1.00 77.75 180 ASP A O 1
ATOM 1413 N N . LEU A 1 181 ? -0.657 17.444 8.614 1.00 77.00 181 LEU A N 1
ATOM 1414 C CA . LEU A 1 181 ? -1.743 16.468 8.674 1.00 77.00 181 LEU A CA 1
ATOM 1415 C C . LEU A 1 181 ? -1.669 15.418 7.551 1.00 77.00 181 LEU A C 1
ATOM 1417 O O . LEU A 1 181 ? -1.899 14.244 7.861 1.00 77.00 181 LEU A O 1
ATOM 1421 N N . PRO A 1 182 ? -1.338 15.768 6.289 1.00 80.81 182 PRO A N 1
ATOM 1422 C CA . PRO A 1 182 ? -1.160 14.778 5.230 1.00 80.81 182 PRO A CA 1
ATOM 1423 C C . PRO A 1 182 ? -0.104 13.728 5.584 1.00 80.81 182 PRO A C 1
ATOM 1425 O O . PRO A 1 182 ? -0.407 12.535 5.580 1.00 80.81 182 PRO A O 1
ATOM 1428 N N . LEU A 1 183 ? 1.096 14.142 6.004 1.00 85.00 183 LEU A N 1
ATOM 1429 C CA . LEU A 1 183 ? 2.176 13.205 6.317 1.00 85.00 183 LEU A CA 1
ATOM 1430 C C . LEU A 1 183 ? 1.859 12.320 7.532 1.00 85.00 183 LEU A C 1
ATOM 1432 O O . LEU A 1 183 ? 2.223 11.141 7.564 1.00 85.00 183 LEU A O 1
ATOM 1436 N N . ALA A 1 184 ? 1.149 12.860 8.527 1.00 84.75 184 ALA A N 1
ATOM 1437 C CA . ALA A 1 184 ? 0.666 12.075 9.662 1.00 84.75 184 ALA A CA 1
ATOM 1438 C C . ALA A 1 184 ? -0.298 10.958 9.224 1.00 84.75 184 ALA A C 1
ATOM 1440 O O . ALA A 1 184 ? -0.279 9.868 9.801 1.00 84.75 184 ALA A O 1
ATOM 1441 N N . CYS A 1 185 ? -1.132 11.218 8.213 1.00 81.19 185 CYS A N 1
ATOM 1442 C CA . CYS A 1 185 ? -2.061 10.237 7.655 1.00 81.19 185 CYS A CA 1
ATOM 1443 C C . CYS A 1 185 ? -1.329 9.138 6.884 1.00 81.19 185 CYS A C 1
ATOM 1445 O O . CYS A 1 185 ? -1.593 7.963 7.132 1.00 81.19 185 CYS A O 1
ATOM 1447 N N . GLU A 1 186 ? -0.370 9.505 6.034 1.00 87.19 186 GLU A N 1
ATOM 1448 C CA . GLU A 1 186 ? 0.473 8.541 5.314 1.00 87.19 186 GLU A CA 1
ATOM 1449 C C . GLU A 1 186 ? 1.266 7.663 6.295 1.00 87.19 186 GLU A C 1
ATOM 1451 O O . GLU A 1 186 ? 1.308 6.441 6.175 1.00 87.19 186 GLU A O 1
ATOM 1456 N N . ALA A 1 187 ? 1.818 8.253 7.361 1.00 90.00 187 ALA A N 1
ATOM 1457 C CA . ALA A 1 187 ? 2.508 7.497 8.404 1.00 90.00 187 ALA A CA 1
ATOM 1458 C C . ALA A 1 187 ? 1.572 6.543 9.168 1.00 90.00 187 ALA A C 1
ATOM 1460 O O . ALA A 1 187 ? 2.006 5.469 9.593 1.00 90.00 187 ALA A O 1
ATOM 1461 N N . ALA A 1 188 ? 0.301 6.910 9.348 1.00 86.12 188 ALA A N 1
ATOM 1462 C CA . ALA A 1 188 ? -0.699 6.038 9.951 1.00 86.12 188 ALA A CA 1
ATOM 1463 C C . ALA A 1 188 ? -1.087 4.878 9.026 1.00 86.12 188 ALA A C 1
ATOM 1465 O O . ALA A 1 188 ? -1.205 3.761 9.522 1.00 86.12 188 ALA A O 1
ATOM 1466 N N . GLY A 1 189 ? -1.216 5.114 7.716 1.00 85.25 189 GLY A N 1
ATOM 1467 C CA . GLY A 1 189 ? -1.379 4.060 6.706 1.00 85.25 189 GLY A CA 1
ATOM 1468 C C . GLY A 1 189 ? -0.197 3.091 6.704 1.00 85.25 189 GLY A C 1
ATOM 1469 O O . GLY A 1 189 ? -0.360 1.888 6.912 1.00 85.25 189 GLY A O 1
ATOM 1470 N N . ALA A 1 190 ? 1.018 3.632 6.615 1.00 89.44 190 ALA A N 1
ATOM 1471 C CA . ALA A 1 190 ? 2.265 2.877 6.688 1.00 89.44 190 ALA A CA 1
ATOM 1472 C C . ALA A 1 190 ? 2.417 2.077 8.000 1.00 89.44 190 ALA A C 1
ATOM 1474 O O . ALA A 1 190 ? 2.988 0.988 8.008 1.00 89.44 190 ALA A O 1
ATOM 1475 N N . LEU A 1 191 ? 1.890 2.564 9.132 1.00 89.56 191 LEU A N 1
ATOM 1476 C CA . LEU A 1 191 ? 1.907 1.804 10.390 1.00 89.56 191 LEU A CA 1
ATOM 1477 C C . LEU A 1 191 ? 1.131 0.496 10.299 1.00 89.56 191 LEU A C 1
ATOM 1479 O O . LEU A 1 191 ? 1.504 -0.458 10.985 1.00 89.56 191 LEU A O 1
ATOM 1483 N N . VAL A 1 192 ? 0.057 0.467 9.511 1.00 82.94 192 VAL A N 1
ATOM 1484 C CA . VAL A 1 192 ? -0.745 -0.743 9.347 1.00 82.94 192 VAL A CA 1
ATOM 1485 C C . VAL A 1 192 ? -0.111 -1.691 8.329 1.00 82.94 192 VAL A C 1
ATOM 1487 O O . VAL A 1 192 ? -0.121 -2.897 8.551 1.00 82.94 192 VAL A O 1
ATOM 1490 N N . GLU A 1 193 ? 0.552 -1.164 7.293 1.00 85.81 193 GLU A N 1
ATOM 1491 C CA . GLU A 1 193 ? 1.321 -1.978 6.334 1.00 85.81 193 GLU A CA 1
ATOM 1492 C C . GLU A 1 193 ? 2.548 -2.673 6.952 1.00 85.81 193 GLU A C 1
ATOM 1494 O O . GLU A 1 193 ? 2.998 -3.682 6.422 1.00 85.81 193 GLU A O 1
ATOM 1499 N N . CYS A 1 194 ? 3.083 -2.181 8.078 1.00 85.38 194 CYS A N 1
ATOM 1500 C CA . CYS A 1 194 ? 4.215 -2.805 8.782 1.00 85.38 194 CYS A CA 1
ATOM 1501 C C . CYS A 1 194 ? 3.933 -4.220 9.327 1.00 85.38 194 CYS A C 1
ATOM 1503 O O . CYS A 1 194 ? 4.867 -4.857 9.820 1.00 85.38 194 CYS A O 1
ATOM 1505 N N . ASP A 1 195 ? 2.671 -4.664 9.338 1.00 81.25 195 ASP A N 1
ATOM 1506 C CA . ASP A 1 195 ? 2.233 -5.931 9.937 1.00 81.25 195 ASP A CA 1
ATOM 1507 C C . ASP A 1 195 ? 2.761 -6.121 11.381 1.00 81.25 195 ASP A C 1
ATOM 1509 O O . ASP A 1 195 ? 3.298 -7.155 11.783 1.00 81.25 195 ASP A O 1
ATOM 1513 N N . ASP A 1 196 ? 2.696 -5.052 12.186 1.00 82.81 196 ASP A N 1
ATOM 1514 C CA . ASP A 1 196 ? 3.026 -5.087 13.615 1.00 82.81 196 ASP A CA 1
ATOM 1515 C C . ASP A 1 196 ? 1.751 -4.835 14.440 1.00 82.81 196 ASP A C 1
ATOM 1517 O O . ASP A 1 196 ? 1.240 -3.705 14.453 1.00 82.81 196 ASP A O 1
ATOM 1521 N N . PRO A 1 197 ? 1.266 -5.817 15.226 1.00 82.62 197 PRO A N 1
ATOM 1522 C CA . PRO A 1 197 ? 0.111 -5.646 16.111 1.00 82.62 197 PRO A CA 1
ATOM 1523 C C . PRO A 1 197 ? 0.239 -4.454 17.074 1.00 82.62 197 PRO A C 1
ATOM 1525 O O . PRO A 1 197 ? -0.757 -3.840 17.480 1.00 82.62 197 PRO A O 1
ATOM 1528 N N . ARG A 1 198 ? 1.470 -4.079 17.451 1.00 84.25 198 ARG A N 1
ATOM 1529 C CA . ARG A 1 198 ? 1.767 -2.918 18.306 1.00 84.25 198 ARG A CA 1
ATOM 1530 C C . ARG A 1 198 ? 1.593 -1.598 17.561 1.00 84.25 198 ARG A C 1
ATOM 1532 O O . ARG A 1 198 ? 1.414 -0.567 18.220 1.00 84.25 198 ARG A O 1
ATOM 1539 N N . GLY A 1 199 ? 1.717 -1.596 16.236 1.00 83.06 199 GLY A N 1
ATOM 1540 C CA . GLY A 1 199 ? 1.395 -0.475 15.354 1.00 83.06 199 GLY A CA 1
ATOM 1541 C C . GLY A 1 199 ? -0.110 -0.239 15.336 1.00 83.06 199 GLY A C 1
ATOM 1542 O O . GLY A 1 199 ? -0.574 0.791 15.830 1.00 83.06 199 GLY A O 1
ATOM 1543 N N . THR A 1 200 ? -0.875 -1.250 14.926 1.00 82.38 200 THR A N 1
ATOM 1544 C CA . THR A 1 200 ? -2.347 -1.209 14.847 1.00 82.38 200 THR A CA 1
ATOM 1545 C C . THR A 1 200 ? -2.994 -0.900 16.197 1.00 82.38 200 THR A C 1
ATOM 1547 O O . THR A 1 200 ? -3.849 -0.021 16.313 1.00 82.38 200 THR A O 1
ATOM 1550 N N . THR A 1 201 ? -2.532 -1.538 17.277 1.00 86.25 201 THR A N 1
ATOM 1551 C CA . THR A 1 201 ? -3.030 -1.253 18.634 1.00 86.25 201 THR A CA 1
ATOM 1552 C C . THR A 1 201 ? -2.770 0.193 19.056 1.00 86.25 201 THR A C 1
ATOM 1554 O O . THR A 1 201 ? -3.602 0.803 19.735 1.00 86.25 201 THR A O 1
ATOM 1557 N N . TRP A 1 202 ? -1.614 0.749 18.690 1.00 89.31 202 TRP A N 1
ATOM 1558 C CA . TRP A 1 202 ? -1.296 2.146 18.973 1.00 89.31 202 TRP A CA 1
ATOM 1559 C C . TRP A 1 202 ? -2.193 3.089 18.168 1.00 89.31 202 TRP A C 1
ATOM 1561 O O . TRP A 1 202 ? -2.728 4.029 18.753 1.00 89.31 202 TRP A O 1
ATOM 1571 N N . LEU A 1 203 ? -2.432 2.794 16.887 1.00 84.94 203 LEU A N 1
ATOM 1572 C CA . LEU A 1 203 ? -3.322 3.577 16.030 1.00 84.94 203 LEU A CA 1
ATOM 1573 C C . LEU A 1 203 ? -4.751 3.602 16.591 1.00 84.94 203 LEU A C 1
ATOM 1575 O O . LEU A 1 203 ? -5.321 4.674 16.773 1.00 84.94 203 LEU A O 1
ATOM 1579 N N . LEU A 1 204 ? -5.290 2.450 17.003 1.00 83.69 204 LEU A N 1
ATOM 1580 C CA . LEU A 1 204 ? -6.602 2.365 17.659 1.00 83.69 204 LEU A CA 1
ATOM 1581 C C . LEU A 1 204 ? -6.661 3.187 18.956 1.00 83.69 204 LEU A C 1
ATOM 1583 O O . LEU A 1 204 ? -7.645 3.882 19.213 1.00 83.69 204 LEU A O 1
ATOM 1587 N N . LYS A 1 205 ? -5.606 3.143 19.786 1.00 88.06 205 LYS A N 1
ATOM 1588 C CA . LYS A 1 205 ? -5.511 3.996 20.987 1.00 88.06 205 LYS A CA 1
ATOM 1589 C C . LYS A 1 205 ? -5.482 5.479 20.614 1.00 88.06 205 LYS A C 1
ATOM 1591 O O . LYS A 1 205 ? -6.094 6.283 21.312 1.00 88.06 205 LYS A O 1
ATOM 1596 N N . ARG A 1 206 ? -4.793 5.838 19.530 1.00 85.06 206 ARG A N 1
ATOM 1597 C CA . ARG A 1 206 ? -4.684 7.217 19.054 1.00 85.06 206 ARG A CA 1
ATOM 1598 C C . ARG A 1 206 ? -6.016 7.737 18.521 1.00 85.06 206 ARG A C 1
ATOM 1600 O O . ARG A 1 206 ? -6.422 8.808 18.949 1.00 85.06 206 ARG A O 1
ATOM 1607 N N . ILE A 1 207 ? -6.734 6.962 17.707 1.00 79.69 207 ILE A N 1
ATOM 1608 C CA . ILE A 1 207 ? -8.097 7.290 17.252 1.00 79.69 207 ILE A CA 1
ATOM 1609 C C . ILE A 1 207 ? -9.019 7.509 18.457 1.00 79.69 207 ILE A C 1
ATOM 1611 O O . ILE A 1 207 ? -9.715 8.518 18.535 1.00 79.69 207 ILE A O 1
ATOM 1615 N N . ALA A 1 208 ? -8.980 6.606 19.444 1.00 80.69 208 ALA A N 1
ATOM 1616 C CA . ALA A 1 208 ? -9.774 6.744 20.663 1.00 80.69 208 ALA A CA 1
ATOM 1617 C C . ALA A 1 208 ? -9.417 8.002 21.477 1.00 80.69 208 ALA A C 1
ATOM 1619 O O . ALA A 1 208 ? -10.299 8.594 22.091 1.00 80.69 208 ALA A O 1
ATOM 1620 N N . ALA A 1 209 ? -8.145 8.412 21.494 1.00 82.75 209 ALA A N 1
ATOM 1621 C CA . ALA A 1 209 ? -7.709 9.640 22.155 1.00 82.75 209 ALA A CA 1
ATOM 1622 C C . ALA A 1 209 ? -8.149 10.900 21.391 1.00 82.75 209 ALA A C 1
ATOM 1624 O O . ALA A 1 209 ? -8.628 11.840 22.018 1.00 82.75 209 ALA A O 1
ATOM 1625 N N . LEU A 1 210 ? -8.045 10.906 20.057 1.00 75.69 210 LEU A N 1
ATOM 1626 C CA . LEU A 1 210 ? -8.521 12.010 19.212 1.00 75.69 210 LEU A CA 1
ATOM 1627 C C . LEU A 1 210 ? -10.032 12.213 19.365 1.00 75.69 210 LEU A C 1
ATOM 1629 O O . LEU A 1 210 ? -10.495 13.335 19.514 1.00 75.69 210 LEU A O 1
ATOM 1633 N N . LEU A 1 211 ? -10.788 11.117 19.461 1.00 70.38 211 LEU A N 1
ATOM 1634 C CA . LEU A 1 211 ? -12.220 11.134 19.762 1.00 70.38 211 LEU A CA 1
ATOM 1635 C C . LEU A 1 211 ? -12.584 11.725 21.136 1.00 70.38 211 LEU A C 1
ATOM 1637 O O . LEU A 1 211 ? -13.750 12.052 21.347 1.00 70.38 211 LEU A O 1
ATOM 1641 N N . ARG A 1 212 ? -11.635 11.812 22.078 1.00 77.31 212 ARG A N 1
ATOM 1642 C CA . ARG A 1 212 ? -11.851 12.410 23.407 1.00 77.31 212 ARG A CA 1
ATOM 1643 C C . ARG A 1 212 ? -11.463 13.883 23.470 1.00 77.31 212 ARG A C 1
ATOM 1645 O O . ARG A 1 212 ? -12.062 14.593 24.266 1.00 77.31 212 ARG A O 1
ATOM 1652 N N . LYS A 1 213 ? -10.444 14.312 22.713 1.00 67.12 213 LYS A N 1
ATOM 1653 C CA . LYS A 1 213 ? -9.828 15.637 22.894 1.00 67.12 213 LYS A CA 1
ATOM 1654 C C . LYS A 1 213 ? -10.679 16.793 22.368 1.00 67.12 213 LYS A C 1
ATOM 1656 O O . LYS A 1 213 ? -10.730 17.793 23.060 1.00 67.12 213 LYS A O 1
ATOM 1661 N N . THR A 1 214 ? -11.416 16.622 21.271 1.00 56.94 214 THR A N 1
ATOM 1662 C CA . THR A 1 214 ? -12.526 17.509 20.863 1.00 56.94 214 THR A CA 1
ATOM 1663 C C . THR A 1 214 ? -13.208 16.918 19.619 1.00 56.94 214 THR A C 1
ATOM 1665 O O . THR A 1 214 ? -12.519 16.393 18.743 1.00 56.94 214 THR A O 1
ATOM 1668 N N . PRO A 1 215 ? -14.550 16.971 19.482 1.00 59.72 215 PRO A N 1
ATOM 1669 C CA . PRO A 1 215 ? -15.250 16.325 18.366 1.00 59.72 215 PRO A CA 1
ATOM 1670 C C . PRO A 1 215 ? -14.959 16.901 16.972 1.00 59.72 215 PRO A C 1
ATOM 1672 O O . PRO A 1 215 ? -15.155 16.170 16.003 1.00 59.72 215 PRO A O 1
ATOM 1675 N N . LYS A 1 216 ? -14.538 18.173 16.864 1.00 60.75 216 LYS A N 1
ATOM 1676 C CA . LYS A 1 216 ? -14.456 18.923 15.594 1.00 60.75 216 LYS A CA 1
ATOM 1677 C C . LYS A 1 216 ? -13.027 19.141 15.070 1.00 60.75 216 LYS A C 1
ATOM 1679 O O . LYS A 1 216 ? -12.811 19.030 13.869 1.00 60.75 216 LYS A O 1
ATOM 1684 N N . ASP A 1 217 ? -12.046 19.344 15.945 1.00 59.56 217 ASP A N 1
ATOM 1685 C CA . ASP A 1 217 ? -10.721 19.867 15.543 1.00 59.56 217 ASP A CA 1
ATOM 1686 C C . ASP A 1 217 ? -9.843 18.847 14.799 1.00 59.56 217 ASP A C 1
ATOM 1688 O O . ASP A 1 217 ? -8.832 19.185 14.186 1.00 59.56 217 ASP A O 1
ATOM 1692 N N . HIS A 1 218 ? -10.236 17.572 14.820 1.00 68.88 218 HIS A N 1
ATOM 1693 C CA . HIS A 1 218 ? -9.468 16.480 14.224 1.00 68.88 218 HIS A CA 1
ATOM 1694 C C . HIS A 1 218 ? -10.312 15.542 13.354 1.00 68.88 218 HIS A C 1
ATOM 1696 O O . HIS A 1 218 ? -9.919 14.392 13.146 1.00 68.88 218 HIS A O 1
ATOM 1702 N N . LEU A 1 219 ? -11.455 16.010 12.831 1.00 72.88 219 LEU A N 1
ATOM 1703 C CA . LEU A 1 219 ? -12.326 15.217 11.946 1.00 72.88 219 LEU A CA 1
ATOM 1704 C C . LEU A 1 219 ? -11.551 14.633 10.755 1.00 72.88 219 LEU A C 1
ATOM 1706 O O . LEU A 1 219 ? -11.671 13.445 10.464 1.00 72.88 219 LEU A O 1
ATOM 1710 N N . TYR A 1 220 ? -10.683 15.438 10.136 1.00 71.44 220 TYR A N 1
ATOM 1711 C CA . TYR A 1 220 ? -9.860 15.012 9.003 1.00 71.44 220 TYR A CA 1
ATOM 1712 C C . TYR A 1 220 ? -8.898 13.868 9.365 1.00 71.44 220 TYR A C 1
ATOM 1714 O O . TYR A 1 220 ? -8.896 12.820 8.717 1.00 71.44 220 TYR A O 1
ATOM 1722 N N . LEU A 1 221 ? -8.118 14.031 10.443 1.00 70.75 221 LEU A N 1
ATOM 1723 C CA . LEU A 1 221 ? -7.192 12.998 10.929 1.00 70.75 221 LEU A CA 1
ATOM 1724 C C . LEU A 1 221 ? -7.928 11.721 11.327 1.00 70.75 221 LEU A C 1
ATOM 1726 O O . LEU A 1 221 ? -7.458 10.616 11.063 1.00 70.75 221 LEU A O 1
ATOM 1730 N N . ARG A 1 222 ? -9.092 11.868 11.963 1.00 76.94 222 ARG A N 1
ATOM 1731 C CA . ARG A 1 222 ? -9.913 10.748 12.415 1.00 76.94 222 ARG A CA 1
ATOM 1732 C C . ARG A 1 222 ? -10.428 9.927 11.236 1.00 76.94 222 ARG A C 1
ATOM 1734 O O . ARG A 1 222 ? -10.203 8.717 11.217 1.00 76.94 222 ARG A O 1
ATOM 1741 N N . GLY A 1 223 ? -11.024 10.577 10.237 1.00 76.50 223 GLY A N 1
ATOM 1742 C CA . GLY A 1 223 ? -11.509 9.918 9.026 1.00 76.50 223 GLY A CA 1
ATOM 1743 C C . GLY A 1 223 ? -10.385 9.227 8.252 1.00 76.50 223 GLY A C 1
ATOM 1744 O O . GLY A 1 223 ? -10.532 8.077 7.836 1.00 76.50 223 GLY A O 1
ATOM 1745 N N . ARG A 1 224 ? -9.218 9.874 8.136 1.00 76.00 224 ARG A N 1
ATOM 1746 C CA . ARG A 1 224 ? -8.035 9.297 7.479 1.00 76.00 224 ARG A CA 1
ATOM 1747 C C . ARG A 1 224 ? -7.447 8.106 8.235 1.00 76.00 224 ARG A C 1
ATOM 1749 O O . ARG A 1 224 ? -7.130 7.101 7.610 1.00 76.00 224 ARG A O 1
ATOM 1756 N N . PHE A 1 225 ? -7.358 8.159 9.562 1.00 78.31 225 PHE A N 1
ATOM 1757 C CA . PHE A 1 225 ? -6.885 7.017 10.355 1.00 78.31 225 PHE A CA 1
ATOM 1758 C C . PHE A 1 225 ? -7.866 5.842 10.309 1.00 78.31 225 PHE A C 1
ATOM 1760 O O . PHE A 1 225 ? -7.448 4.688 10.309 1.00 78.31 225 PHE A O 1
ATOM 1767 N N . ILE A 1 226 ? -9.171 6.117 10.245 1.00 79.50 226 ILE A N 1
ATOM 1768 C CA . ILE A 1 226 ? -10.190 5.081 10.049 1.00 79.50 226 ILE A CA 1
ATOM 1769 C C . ILE A 1 226 ? -10.088 4.482 8.643 1.00 79.50 226 ILE A C 1
ATOM 1771 O O . ILE A 1 226 ? -10.191 3.267 8.501 1.00 79.50 226 ILE A O 1
ATOM 1775 N N . ARG A 1 227 ? -9.823 5.296 7.614 1.00 81.69 227 ARG A N 1
ATOM 1776 C CA . ARG A 1 227 ? -9.541 4.805 6.258 1.00 81.69 227 ARG A CA 1
ATOM 1777 C C . ARG A 1 227 ? -8.310 3.900 6.222 1.00 81.69 227 ARG A C 1
ATOM 1779 O O . ARG A 1 227 ? -8.383 2.834 5.629 1.00 81.69 227 ARG A O 1
ATOM 1786 N N . ALA A 1 228 ? -7.235 4.274 6.911 1.00 74.12 228 ALA A N 1
ATOM 1787 C CA . ALA A 1 228 ? -6.046 3.431 7.023 1.00 74.12 228 ALA A CA 1
ATOM 1788 C C . ALA A 1 228 ? -6.356 2.051 7.638 1.00 74.12 228 ALA A C 1
ATOM 1790 O O . ALA A 1 228 ? -5.733 1.065 7.271 1.00 74.12 228 ALA A O 1
ATOM 1791 N N . LEU A 1 229 ? -7.341 1.956 8.542 1.00 77.19 229 LEU A N 1
ATOM 1792 C CA . LEU A 1 229 ? -7.812 0.667 9.067 1.00 77.19 229 LEU A CA 1
ATOM 1793 C C . LEU A 1 229 ? -8.673 -0.114 8.059 1.00 77.19 229 LEU A C 1
ATOM 1795 O O . LEU A 1 229 ? -8.640 -1.342 8.074 1.00 77.19 229 LEU A O 1
ATOM 1799 N N . ASP A 1 230 ? -9.439 0.570 7.203 1.00 76.00 230 ASP A N 1
ATOM 1800 C CA . ASP A 1 230 ? -10.248 -0.048 6.137 1.00 76.00 230 ASP A CA 1
ATOM 1801 C C . ASP A 1 230 ? -9.393 -0.855 5.161 1.00 76.00 230 ASP A C 1
ATOM 1803 O O . ASP A 1 230 ? -9.752 -1.963 4.773 1.00 76.00 230 ASP A O 1
ATOM 1807 N N . GLU A 1 231 ? -8.208 -0.354 4.843 1.00 68.88 231 GLU A N 1
ATOM 1808 C CA . GLU A 1 231 ? -7.309 -0.953 3.858 1.00 68.88 231 GLU A CA 1
ATOM 1809 C C . GLU A 1 231 ? -6.554 -2.198 4.389 1.00 68.88 231 GLU A C 1
ATOM 1811 O O . GLU A 1 231 ? -5.679 -2.719 3.701 1.00 68.88 231 GLU A O 1
ATOM 1816 N N . THR A 1 232 ? -6.890 -2.722 5.583 1.00 62.78 232 THR A N 1
ATOM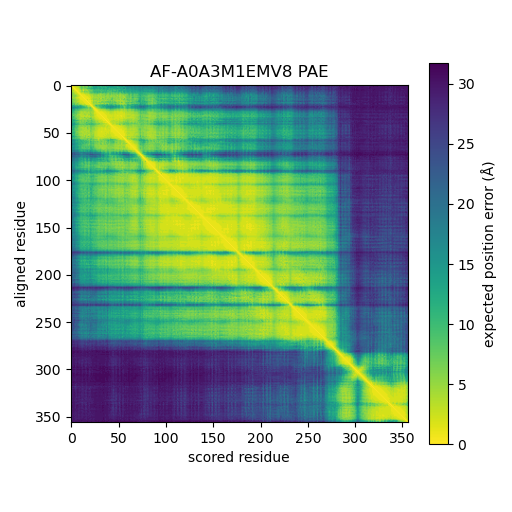 1817 C CA . THR A 1 232 ? -6.089 -3.763 6.270 1.00 62.78 232 THR A CA 1
ATOM 1818 C C . THR A 1 232 ? -6.820 -5.064 6.630 1.00 62.78 232 THR A C 1
ATOM 1820 O O . THR A 1 232 ? -8.004 -5.082 6.972 1.00 62.78 232 THR A O 1
ATOM 1823 N N . LEU A 1 233 ? -6.068 -6.172 6.556 1.00 63.84 233 LEU A N 1
ATOM 1824 C CA . LEU A 1 233 ? -6.434 -7.561 6.874 1.00 63.84 233 LEU A CA 1
ATOM 1825 C C . LEU A 1 233 ? -5.528 -8.092 8.004 1.00 63.84 233 LEU A C 1
ATOM 1827 O O . LEU A 1 233 ? -4.378 -7.673 8.090 1.00 63.84 233 LEU A O 1
ATOM 1831 N N . PRO A 1 234 ? -5.948 -9.139 8.731 1.00 75.12 234 PRO A N 1
ATOM 1832 C CA . PRO A 1 234 ? -7.043 -9.174 9.695 1.00 75.12 234 PRO A CA 1
ATOM 1833 C C . PRO A 1 234 ? -6.642 -8.595 11.072 1.00 75.12 234 PRO A C 1
ATOM 1835 O O . PRO A 1 234 ? -5.501 -8.683 11.518 1.00 75.12 234 PRO A O 1
ATOM 1838 N N . LEU A 1 235 ? -7.617 -8.042 11.793 1.00 78.94 235 LEU A N 1
ATOM 1839 C CA . LEU A 1 235 ? -7.471 -7.572 13.169 1.00 78.94 235 LEU A CA 1
ATOM 1840 C C . LEU A 1 235 ? -7.546 -8.738 14.160 1.00 78.94 235 LEU A C 1
ATOM 1842 O O . LEU A 1 235 ? -8.436 -9.587 14.086 1.00 78.94 235 LEU A O 1
ATOM 1846 N N . ASP A 1 236 ? -6.695 -8.719 15.186 1.00 83.06 236 ASP A N 1
ATOM 1847 C CA . ASP A 1 236 ? -6.815 -9.678 16.287 1.00 83.06 236 ASP A CA 1
ATOM 1848 C C . ASP A 1 236 ? -8.102 -9.445 17.119 1.00 83.06 236 ASP A C 1
ATOM 1850 O O . ASP A 1 236 ? -8.775 -8.405 17.037 1.00 83.06 236 ASP A O 1
ATOM 1854 N N . ARG A 1 237 ? -8.477 -10.412 17.971 1.00 78.88 237 ARG A N 1
ATOM 1855 C CA . ARG A 1 237 ? -9.686 -10.310 18.820 1.00 78.88 237 ARG A CA 1
ATOM 1856 C C . ARG A 1 237 ? -9.663 -9.078 19.737 1.00 78.88 237 ARG A C 1
ATOM 1858 O O . ARG A 1 237 ? -10.712 -8.485 20.007 1.00 78.88 237 ARG A O 1
ATOM 1865 N N . GLY A 1 238 ? -8.497 -8.687 20.244 1.00 79.50 238 GLY A N 1
ATOM 1866 C CA . GLY A 1 238 ? -8.320 -7.522 21.110 1.00 79.50 238 GLY A CA 1
ATOM 1867 C C . GLY A 1 238 ? -8.482 -6.200 20.357 1.00 79.50 238 GLY A C 1
ATOM 1868 O O . GLY A 1 238 ? -9.164 -5.291 20.845 1.00 79.50 238 GLY A O 1
ATOM 1869 N N . GLN A 1 239 ? -7.912 -6.107 19.159 1.00 83.19 239 GLN A N 1
ATOM 1870 C CA . GLN A 1 239 ? -8.049 -4.996 18.220 1.00 83.19 239 GLN A CA 1
ATOM 1871 C C . GLN A 1 239 ? -9.502 -4.851 17.768 1.00 83.19 239 GLN A C 1
ATOM 1873 O O . GLN A 1 239 ? -10.066 -3.764 17.885 1.00 83.19 239 GLN A O 1
ATOM 1878 N N . THR A 1 240 ? -10.156 -5.956 17.409 1.00 80.38 240 THR A N 1
ATOM 1879 C CA . THR A 1 240 ? -11.584 -5.998 17.065 1.00 80.38 240 THR A CA 1
ATOM 1880 C C . THR A 1 240 ? -12.447 -5.469 18.215 1.00 80.38 240 THR A C 1
ATOM 1882 O O . THR A 1 240 ? -13.282 -4.587 18.023 1.00 80.38 240 THR A O 1
ATOM 1885 N N . ARG A 1 241 ? -12.204 -5.902 19.462 1.00 78.50 241 ARG A N 1
ATOM 1886 C CA . ARG A 1 241 ? -12.915 -5.376 20.648 1.00 78.50 241 ARG A CA 1
ATOM 1887 C C . ARG A 1 241 ? -12.665 -3.885 20.893 1.00 78.50 241 ARG A C 1
ATOM 1889 O O . ARG A 1 241 ? -13.544 -3.194 21.413 1.00 78.50 241 ARG A O 1
ATOM 1896 N N . ARG A 1 242 ? -11.465 -3.376 20.600 1.00 82.06 242 ARG A N 1
ATOM 1897 C CA . ARG A 1 242 ? -11.157 -1.935 20.688 1.00 82.06 242 ARG A CA 1
ATOM 1898 C C . ARG A 1 242 ? -11.892 -1.161 19.601 1.00 82.06 242 ARG A C 1
ATOM 1900 O O . ARG A 1 242 ? -12.497 -0.142 19.915 1.00 82.06 242 ARG A O 1
ATOM 1907 N N . LEU A 1 243 ? -11.905 -1.672 18.375 1.00 81.62 243 LEU A N 1
ATOM 1908 C CA . LEU A 1 243 ? -12.612 -1.062 17.259 1.00 81.62 243 LEU A CA 1
ATOM 1909 C C . LEU A 1 243 ? -14.127 -1.034 17.500 1.00 81.62 243 LEU A C 1
ATOM 1911 O O . LEU A 1 243 ? -14.748 0.004 17.314 1.00 81.62 243 LEU A O 1
ATOM 1915 N N . ILE A 1 244 ? -14.708 -2.103 18.058 1.00 78.19 244 ILE A N 1
ATOM 1916 C CA . ILE A 1 244 ? -16.111 -2.114 18.507 1.00 78.19 244 ILE A CA 1
ATOM 1917 C C . ILE A 1 244 ? -16.369 -1.027 19.553 1.00 78.19 244 ILE A C 1
ATOM 1919 O O . ILE A 1 244 ? -17.435 -0.420 19.529 1.00 78.19 244 ILE A O 1
ATOM 1923 N N . ARG A 1 245 ? -15.435 -0.785 20.486 1.00 81.38 245 ARG A N 1
ATOM 1924 C CA . ARG A 1 245 ? -15.553 0.298 21.481 1.00 81.38 245 ARG A CA 1
ATOM 1925 C C . ARG A 1 245 ? -15.513 1.676 20.826 1.00 81.38 245 ARG A C 1
ATOM 1927 O O . ARG A 1 245 ? -16.338 2.512 21.175 1.00 81.38 245 ARG A O 1
ATOM 1934 N N . ILE A 1 246 ? -14.613 1.877 19.865 1.00 81.62 246 ILE A N 1
ATOM 1935 C CA . ILE A 1 246 ? -14.535 3.102 19.057 1.00 81.62 246 ILE A CA 1
ATOM 1936 C C . ILE A 1 246 ? -15.854 3.316 18.308 1.00 81.62 246 ILE A C 1
ATOM 1938 O O . ILE A 1 246 ? -16.434 4.387 18.426 1.00 81.62 246 ILE A O 1
ATOM 1942 N N . ALA A 1 247 ? -16.389 2.274 17.664 1.00 78.50 247 ALA A N 1
ATOM 1943 C CA . ALA A 1 247 ? -17.661 2.295 16.938 1.00 78.50 247 ALA A CA 1
ATOM 1944 C C . ALA A 1 247 ? -18.876 2.677 17.804 1.00 78.50 247 ALA A C 1
ATOM 1946 O O . ALA A 1 247 ? -19.914 3.051 17.272 1.00 78.50 247 ALA A O 1
ATOM 1947 N N . ARG A 1 248 ? -18.788 2.575 19.142 1.00 75.75 248 ARG A N 1
ATOM 1948 C CA . ARG A 1 248 ? -19.868 3.021 20.047 1.00 75.75 248 ARG A CA 1
ATOM 1949 C C . ARG A 1 248 ? -19.829 4.522 20.323 1.00 75.75 248 ARG A C 1
ATOM 1951 O O . ARG A 1 248 ? -20.711 5.015 21.018 1.00 75.75 248 ARG A O 1
ATOM 1958 N N . ASN A 1 249 ? -18.795 5.229 19.873 1.00 77.44 249 ASN A N 1
ATOM 1959 C CA . ASN A 1 249 ? -18.658 6.647 20.147 1.00 77.44 249 ASN A CA 1
ATOM 1960 C C . ASN A 1 249 ? -19.693 7.440 19.335 1.00 77.44 249 ASN A C 1
ATOM 1962 O O . ASN A 1 249 ? -19.712 7.385 18.106 1.00 77.44 249 ASN A O 1
ATOM 1966 N N . ARG A 1 250 ? -20.534 8.203 20.041 1.00 73.25 250 ARG A N 1
ATOM 1967 C CA . ARG A 1 250 ? -21.607 9.018 19.455 1.00 73.25 250 ARG A CA 1
ATOM 1968 C C . ARG A 1 250 ? -21.102 10.087 18.482 1.00 73.25 250 ARG A C 1
ATOM 1970 O O . ARG A 1 250 ? -21.840 10.470 17.586 1.00 73.25 250 ARG A O 1
ATOM 1977 N N . HIS A 1 251 ? -19.851 10.520 18.628 1.00 79.00 251 HIS A N 1
ATOM 1978 C CA . HIS A 1 251 ? -19.246 11.591 17.837 1.00 79.00 251 HIS A CA 1
ATOM 1979 C C . HIS A 1 251 ? -18.637 11.121 16.507 1.00 79.00 251 HIS A C 1
ATOM 1981 O O . HIS A 1 251 ? -18.073 11.943 15.785 1.00 79.00 251 HIS A O 1
ATOM 1987 N N . LEU A 1 252 ? -18.724 9.825 16.180 1.00 75.12 252 LEU A N 1
ATOM 1988 C CA . LEU A 1 252 ? -18.349 9.324 14.857 1.00 75.12 252 LEU A CA 1
ATOM 1989 C C . LEU A 1 252 ? -19.334 9.816 13.798 1.00 75.12 252 LEU A C 1
ATOM 1991 O O . LEU A 1 252 ? -20.547 9.650 13.968 1.00 75.12 252 LEU A O 1
ATOM 1995 N N . LEU A 1 253 ? -18.791 10.343 12.702 1.00 81.56 253 LEU A N 1
ATOM 1996 C CA . LEU A 1 253 ? -19.555 10.713 11.516 1.00 81.56 253 LEU A CA 1
ATOM 1997 C C . LEU A 1 253 ? -20.157 9.459 10.859 1.00 81.56 253 LEU A C 1
ATOM 1999 O O . LEU A 1 253 ? -19.586 8.372 10.997 1.00 81.56 253 LEU A O 1
ATOM 2003 N N . PRO A 1 254 ? -21.274 9.584 10.120 1.00 76.88 254 PRO A N 1
ATOM 2004 C CA . PRO A 1 254 ? -21.887 8.458 9.414 1.00 76.88 254 PRO A CA 1
ATOM 2005 C C . PRO A 1 254 ? -20.893 7.674 8.542 1.00 76.88 254 PRO A C 1
ATOM 2007 O O . PRO A 1 254 ? -20.793 6.456 8.678 1.00 76.88 254 PRO A O 1
ATOM 2010 N N . GLU A 1 255 ? -20.070 8.370 7.753 1.00 79.06 255 GLU A N 1
ATOM 2011 C CA . GLU A 1 255 ? -19.048 7.753 6.893 1.00 79.06 255 GLU A CA 1
ATOM 2012 C C . GLU A 1 255 ? -17.995 6.962 7.685 1.00 79.06 255 GLU A C 1
ATOM 2014 O O . GLU A 1 255 ? -17.550 5.888 7.282 1.00 79.06 255 GLU A O 1
ATOM 2019 N N . GLU A 1 256 ? -17.586 7.476 8.844 1.00 81.56 256 GLU A N 1
ATOM 2020 C CA . GLU A 1 256 ? -16.613 6.812 9.710 1.00 81.56 256 GLU A CA 1
ATOM 2021 C C . GLU A 1 256 ? -17.198 5.545 10.329 1.00 81.56 256 GLU A C 1
ATOM 2023 O O . GLU A 1 256 ? -16.511 4.527 10.430 1.00 81.56 256 GLU A O 1
ATOM 2028 N N . ARG A 1 257 ? -18.478 5.587 10.719 1.00 80.12 257 ARG A N 1
ATOM 2029 C CA . ARG A 1 257 ? -19.200 4.410 11.214 1.00 80.12 257 ARG A CA 1
ATOM 2030 C C . ARG A 1 257 ? -19.309 3.352 10.130 1.00 80.12 257 ARG A C 1
ATOM 2032 O O . ARG A 1 257 ? -19.051 2.186 10.417 1.00 80.12 257 ARG A O 1
ATOM 2039 N N . GLU A 1 258 ? -19.643 3.753 8.908 1.00 80.25 258 GLU A N 1
ATOM 2040 C CA . GLU A 1 258 ? -19.747 2.851 7.764 1.00 80.25 258 GLU A CA 1
ATOM 2041 C C . GLU A 1 258 ? -18.404 2.173 7.451 1.00 80.25 258 GLU A C 1
ATOM 2043 O O . GLU A 1 258 ? -18.343 0.950 7.309 1.00 80.25 258 GLU A O 1
ATOM 2048 N N . ARG A 1 259 ? -17.302 2.932 7.433 1.00 83.62 259 ARG A N 1
ATOM 2049 C CA . ARG A 1 259 ? -15.950 2.377 7.242 1.00 83.62 259 ARG A CA 1
ATOM 2050 C C . ARG A 1 259 ? -15.567 1.409 8.358 1.00 83.62 259 ARG A C 1
ATOM 2052 O O . ARG A 1 259 ? -15.129 0.294 8.086 1.00 83.62 259 ARG A O 1
ATOM 2059 N N . ILE A 1 260 ? -15.784 1.783 9.623 1.00 82.19 260 ILE A N 1
ATOM 2060 C CA . ILE A 1 260 ? -15.527 0.883 10.758 1.00 82.19 260 ILE A CA 1
ATOM 2061 C C . ILE A 1 260 ? -16.370 -0.392 10.636 1.00 82.19 260 ILE A C 1
ATOM 2063 O O . ILE A 1 260 ? -15.897 -1.486 10.935 1.00 82.19 260 ILE A O 1
ATOM 2067 N N . ALA A 1 261 ? -17.608 -0.275 10.174 1.00 79.94 261 ALA A N 1
ATOM 2068 C CA . ALA A 1 261 ? -18.468 -1.415 9.932 1.00 79.94 261 ALA A CA 1
ATOM 2069 C C . ALA A 1 261 ? -17.962 -2.350 8.842 1.00 79.94 261 ALA A C 1
ATOM 2071 O O . ALA A 1 261 ? -17.960 -3.561 9.061 1.00 79.94 261 ALA A O 1
ATOM 2072 N N . LYS A 1 262 ? -17.492 -1.804 7.717 1.00 82.88 262 LYS A N 1
ATOM 2073 C CA . LYS A 1 262 ? -16.834 -2.576 6.655 1.00 82.88 262 LYS A CA 1
ATOM 2074 C C . LYS A 1 262 ? -15.643 -3.356 7.216 1.00 82.88 262 LYS A C 1
ATOM 2076 O O . LYS A 1 262 ? -15.567 -4.568 7.014 1.00 82.88 262 LYS A O 1
ATOM 2081 N N . VAL A 1 263 ? -14.795 -2.712 8.025 1.00 81.25 263 VAL A N 1
ATOM 2082 C CA . VAL A 1 263 ? -13.673 -3.377 8.715 1.00 81.25 263 VAL A CA 1
ATOM 2083 C C . VAL A 1 263 ? -14.156 -4.500 9.631 1.00 81.25 263 VAL A C 1
ATOM 2085 O O . VAL A 1 263 ? -13.650 -5.618 9.564 1.00 81.25 263 VAL A O 1
ATOM 2088 N N . LEU A 1 264 ? -15.138 -4.236 10.494 1.00 80.75 264 LEU A N 1
ATOM 2089 C CA . LEU A 1 264 ? -15.654 -5.233 11.434 1.00 80.75 264 LEU A CA 1
ATOM 2090 C C . LEU A 1 264 ? -16.285 -6.429 10.704 1.00 80.75 264 LEU A C 1
ATOM 2092 O O . LEU A 1 264 ? -16.053 -7.568 11.105 1.00 80.75 264 LEU A O 1
ATOM 2096 N N . ALA A 1 265 ? -17.026 -6.186 9.621 1.00 79.06 265 ALA A N 1
ATOM 2097 C CA . ALA A 1 265 ? -17.626 -7.231 8.799 1.00 79.06 265 ALA A CA 1
ATOM 2098 C C . ALA A 1 265 ? -16.561 -8.134 8.155 1.00 79.06 265 ALA A C 1
ATOM 2100 O O . ALA A 1 265 ? -16.660 -9.355 8.268 1.00 79.06 265 ALA A O 1
ATOM 2101 N N . ARG A 1 266 ? -15.499 -7.552 7.568 1.00 80.50 266 ARG A N 1
ATOM 2102 C CA . ARG A 1 266 ? -14.355 -8.316 7.025 1.00 80.50 266 ARG A CA 1
ATOM 2103 C C . ARG A 1 266 ? -13.646 -9.155 8.090 1.00 80.50 266 ARG A C 1
ATOM 2105 O O . ARG A 1 266 ? -13.131 -10.222 7.787 1.00 80.50 266 ARG A O 1
ATOM 2112 N N . ASN A 1 267 ? -13.671 -8.708 9.345 1.00 76.38 267 ASN A N 1
ATOM 2113 C CA . ASN A 1 267 ? -13.099 -9.416 10.493 1.00 76.38 267 ASN A CA 1
ATOM 2114 C C . ASN A 1 267 ? -14.086 -10.387 11.175 1.00 76.38 267 ASN A C 1
ATOM 2116 O O . ASN A 1 267 ? -13.912 -10.750 12.340 1.00 76.38 267 ASN A O 1
ATOM 2120 N N . GLY A 1 268 ? -15.146 -10.802 10.471 1.00 74.69 268 GLY A N 1
ATOM 2121 C CA . GLY A 1 268 ? -16.077 -11.832 10.937 1.00 74.69 268 GLY A CA 1
ATOM 2122 C C . GLY A 1 268 ? -17.054 -11.371 12.022 1.00 74.69 268 GLY A C 1
ATOM 2123 O O . GLY A 1 268 ? -17.722 -12.197 12.651 1.00 74.69 268 GLY A O 1
ATOM 2124 N N . VAL A 1 269 ? -17.180 -10.063 12.268 1.00 73.06 269 VAL A N 1
ATOM 2125 C CA . VAL A 1 269 ? -18.233 -9.541 13.147 1.00 73.06 269 VAL A CA 1
ATOM 2126 C C . VAL A 1 269 ? -19.568 -9.648 12.418 1.00 73.06 269 VAL A C 1
ATOM 2128 O O . VAL A 1 269 ? -19.724 -9.149 11.307 1.00 73.06 269 VAL A O 1
ATOM 2131 N N . ARG A 1 270 ? -20.549 -10.303 13.056 1.00 69.94 270 ARG A N 1
ATOM 2132 C CA . ARG A 1 270 ? -21.857 -10.594 12.448 1.00 69.94 270 ARG A CA 1
ATOM 2133 C C . ARG A 1 270 ? -22.481 -9.329 11.826 1.00 69.94 270 ARG A C 1
ATOM 2135 O O . ARG A 1 270 ? -22.598 -8.331 12.543 1.00 69.94 270 ARG A O 1
ATOM 2142 N N . PRO A 1 271 ? -22.988 -9.387 10.577 1.00 55.16 271 PRO A N 1
ATOM 2143 C CA . PRO A 1 271 ? -23.580 -8.241 9.875 1.00 55.16 271 PRO A CA 1
ATOM 2144 C C . PRO A 1 271 ? -24.668 -7.515 10.669 1.00 55.16 271 PRO A C 1
ATOM 2146 O O . PRO A 1 271 ? -24.791 -6.300 10.587 1.00 55.16 271 PRO A O 1
ATOM 2149 N N . LEU A 1 272 ? -25.414 -8.239 11.506 1.00 52.97 272 LEU A N 1
ATOM 2150 C CA . LEU A 1 272 ? -26.423 -7.659 12.388 1.00 52.97 272 LEU A CA 1
ATOM 2151 C C . LEU A 1 272 ? -25.815 -6.774 13.490 1.00 52.97 272 LEU A C 1
ATOM 2153 O O . LEU A 1 272 ? -26.289 -5.671 13.741 1.00 52.97 272 LEU A O 1
ATOM 2157 N N . ALA A 1 273 ? -24.728 -7.224 14.122 1.00 56.31 273 ALA A N 1
ATOM 2158 C CA . ALA A 1 273 ? -24.004 -6.417 15.102 1.00 56.31 273 ALA A CA 1
ATOM 2159 C C . ALA A 1 273 ? -23.379 -5.182 14.437 1.00 56.31 273 ALA A C 1
ATOM 2161 O O . ALA A 1 273 ? -23.346 -4.115 15.040 1.00 56.31 273 ALA A O 1
ATOM 2162 N N . VAL A 1 274 ? -22.940 -5.322 13.184 1.00 56.09 274 VAL A N 1
ATOM 2163 C CA . VAL A 1 274 ? -22.431 -4.230 12.353 1.00 56.09 274 VAL A CA 1
ATOM 2164 C C . VAL A 1 274 ? -23.544 -3.225 12.016 1.00 56.09 274 VAL A C 1
ATOM 2166 O O . VAL A 1 274 ? -23.378 -2.042 12.295 1.00 56.09 274 VAL A O 1
ATOM 2169 N N . ARG A 1 275 ? -24.718 -3.673 11.547 1.00 57.41 275 ARG A N 1
ATOM 2170 C CA . ARG A 1 275 ? -25.885 -2.809 11.276 1.00 57.41 275 ARG A CA 1
ATOM 2171 C C . ARG A 1 275 ? -26.354 -2.054 12.524 1.00 57.41 275 ARG A C 1
ATOM 2173 O O . ARG A 1 275 ? -26.560 -0.849 12.452 1.00 57.41 275 ARG A O 1
ATOM 2180 N N . HIS A 1 276 ? -26.424 -2.705 13.687 1.00 55.66 276 HIS A N 1
ATOM 2181 C CA . HIS A 1 276 ? -26.784 -2.029 14.944 1.00 55.66 276 HIS A CA 1
ATOM 2182 C C . HIS A 1 276 ? -25.691 -1.094 15.491 1.00 55.66 276 HIS A C 1
ATOM 2184 O O . HIS A 1 276 ? -25.990 -0.183 16.263 1.00 55.66 276 HIS A O 1
ATOM 2190 N N . LEU A 1 277 ? -24.422 -1.303 15.124 1.00 54.19 277 LEU A N 1
ATOM 2191 C CA . LEU A 1 277 ? -23.330 -0.374 15.434 1.00 54.19 277 LEU A CA 1
ATOM 2192 C C . LEU A 1 277 ? -23.381 0.882 14.547 1.00 54.19 277 LEU A C 1
ATOM 2194 O O . LEU A 1 277 ? -23.088 1.968 15.042 1.00 54.19 277 LEU A O 1
ATOM 2198 N N . VAL A 1 278 ? -23.769 0.739 13.275 1.00 51.50 278 VAL A N 1
ATOM 2199 C CA . VAL A 1 278 ? -23.815 1.830 12.283 1.00 51.50 278 VAL A CA 1
ATOM 2200 C C . VAL A 1 278 ? -25.095 2.646 12.381 1.00 51.50 278 VAL A C 1
ATOM 2202 O O . VAL A 1 278 ? -25.020 3.867 12.470 1.00 51.50 278 VAL A O 1
ATOM 2205 N N . GLY A 1 279 ? -26.254 1.987 12.436 1.00 53.12 279 GLY A N 1
ATOM 2206 C CA . GLY A 1 279 ? -27.576 2.612 12.324 1.00 53.12 279 GLY A CA 1
ATOM 2207 C C . GLY A 1 279 ? -28.042 3.411 13.542 1.00 53.12 279 GLY A C 1
ATOM 2208 O O . GLY A 1 279 ? -29.222 3.699 13.658 1.00 53.12 279 GLY A O 1
ATOM 2209 N N . GLY A 1 280 ? -27.167 3.720 14.504 1.00 44.66 280 GLY A N 1
ATOM 2210 C CA . GLY A 1 280 ? -27.522 4.584 15.639 1.00 44.66 280 GLY A CA 1
ATOM 2211 C C . GLY A 1 280 ? -28.540 4.003 16.634 1.00 44.66 280 GLY A C 1
ATOM 2212 O O . GLY A 1 280 ? -28.787 4.633 17.656 1.00 44.66 280 GLY A O 1
ATOM 2213 N N . VAL A 1 281 ? -29.038 2.776 16.429 1.00 44.88 281 VAL A N 1
ATOM 2214 C CA . VAL A 1 281 ? -30.029 2.092 17.298 1.00 44.88 281 VAL A CA 1
ATOM 2215 C C . VAL A 1 281 ? -29.527 1.890 18.744 1.00 44.88 281 VAL A C 1
ATOM 2217 O O . VAL A 1 281 ? -30.269 1.521 19.644 1.00 44.88 281 VAL A O 1
ATOM 2220 N N . LYS A 1 282 ? -28.252 2.191 19.013 1.00 43.78 282 LYS A N 1
ATOM 2221 C CA . LYS A 1 282 ? -27.654 2.219 20.355 1.00 43.78 282 LYS A CA 1
ATOM 2222 C C . LYS A 1 282 ? -28.145 3.315 21.288 1.00 43.78 282 LYS A C 1
ATOM 2224 O O . LYS A 1 282 ? -27.725 3.312 22.444 1.00 43.78 282 LYS A O 1
ATOM 2229 N N . HIS A 1 283 ? -28.951 4.253 20.813 1.00 42.66 283 HIS A N 1
ATOM 2230 C CA . HIS A 1 283 ? -29.433 5.323 21.678 1.00 42.66 283 HIS A CA 1
ATOM 2231 C C . HIS A 1 283 ? -30.623 4.933 22.542 1.00 42.66 283 HIS A C 1
ATOM 2233 O O . HIS A 1 283 ? -30.974 5.710 23.423 1.00 42.66 283 HIS A O 1
ATOM 2239 N N . ASP A 1 284 ? -31.142 3.715 22.392 1.00 45.56 284 ASP A N 1
ATOM 2240 C CA . ASP A 1 284 ? -32.101 3.187 23.343 1.00 45.56 284 ASP A CA 1
ATOM 2241 C C . ASP A 1 284 ? -31.440 2.126 24.257 1.00 45.56 284 ASP A C 1
ATOM 2243 O O . ASP A 1 284 ? -31.144 1.005 23.811 1.00 45.56 284 ASP A O 1
ATOM 2247 N N . PRO A 1 285 ? -31.138 2.465 25.531 1.00 46.28 285 PRO A N 1
ATOM 2248 C CA . PRO A 1 285 ? -30.574 1.527 26.502 1.00 46.28 285 PRO A CA 1
ATOM 2249 C C . PRO A 1 285 ? -31.444 0.277 26.708 1.00 46.28 285 PRO A C 1
ATOM 2251 O O . PRO A 1 285 ? -30.947 -0.715 27.247 1.00 46.28 285 PRO A O 1
ATOM 2254 N N . GLU A 1 286 ? -32.694 0.278 26.238 1.00 47.31 286 GLU A N 1
ATOM 2255 C CA . GLU A 1 286 ? -33.580 -0.882 26.265 1.00 47.31 286 GLU A CA 1
ATOM 2256 C C . GLU A 1 286 ? -33.130 -2.010 25.308 1.00 47.31 286 GLU A C 1
ATOM 2258 O O . GLU A 1 286 ? -33.304 -3.185 25.628 1.00 47.31 286 GLU A O 1
ATOM 2263 N N . PHE A 1 287 ? -32.445 -1.713 24.192 1.00 49.75 287 PHE A N 1
ATOM 2264 C CA . PHE A 1 287 ? -32.144 -2.712 23.145 1.00 49.75 287 PHE A CA 1
ATOM 2265 C C . PHE A 1 287 ? -30.825 -3.481 23.327 1.00 49.75 287 PHE A C 1
ATOM 2267 O O . PHE A 1 287 ? -30.615 -4.532 22.710 1.00 49.75 287 PHE A O 1
ATOM 2274 N N . LEU A 1 288 ? -29.914 -2.994 24.174 1.00 51.72 288 LEU A N 1
ATOM 2275 C CA . LEU A 1 288 ? -28.606 -3.625 24.409 1.00 51.72 288 LEU A CA 1
ATOM 2276 C C . LEU A 1 288 ? -28.696 -5.050 24.999 1.00 51.72 288 LEU A C 1
ATOM 2278 O O . LEU A 1 288 ? -27.949 -5.917 24.527 1.00 51.72 288 LEU A O 1
ATOM 2282 N N . PRO A 1 289 ? -29.592 -5.339 25.965 1.00 56.31 289 PRO A N 1
ATOM 2283 C CA . PRO A 1 289 ? -29.801 -6.691 26.480 1.00 56.31 289 PRO A CA 1
ATOM 2284 C C . PRO A 1 289 ? -30.307 -7.670 25.407 1.00 56.31 289 PRO A C 1
ATOM 2286 O O . PRO A 1 289 ? -29.800 -8.788 25.308 1.00 56.31 289 PRO A O 1
ATOM 2289 N N . ALA A 1 290 ? -31.230 -7.234 24.541 1.00 54.50 290 ALA A N 1
ATOM 2290 C CA . ALA A 1 290 ? -31.790 -8.061 23.468 1.00 54.50 290 ALA A CA 1
ATOM 2291 C C . ALA A 1 290 ? -30.729 -8.447 22.423 1.00 54.50 290 ALA A C 1
ATOM 2293 O O . ALA A 1 290 ? -30.629 -9.608 22.023 1.00 54.50 290 ALA A O 1
ATOM 2294 N N . ILE A 1 291 ? -29.862 -7.504 22.040 1.00 54.09 291 ILE A N 1
ATOM 2295 C CA . ILE A 1 291 ? -28.755 -7.765 21.108 1.00 54.09 291 ILE A CA 1
ATOM 2296 C C . ILE A 1 291 ? -27.725 -8.726 21.725 1.00 54.09 291 ILE A C 1
ATOM 2298 O O . ILE A 1 291 ? -27.240 -9.626 21.039 1.00 54.09 291 ILE A O 1
ATOM 2302 N N . ALA A 1 292 ? -27.400 -8.585 23.015 1.00 55.62 292 ALA A N 1
ATOM 2303 C CA . ALA A 1 292 ? -26.485 -9.498 23.706 1.00 55.62 292 ALA A CA 1
ATOM 2304 C C . ALA A 1 292 ? -27.027 -10.940 23.746 1.00 55.62 292 ALA A C 1
ATOM 2306 O O . ALA A 1 292 ? -26.283 -11.888 23.483 1.00 55.62 292 ALA A O 1
ATOM 2307 N N . LEU A 1 293 ? -28.332 -11.097 23.981 1.00 58.91 293 LEU A N 1
ATOM 2308 C CA . LEU A 1 293 ? -29.037 -12.381 23.963 1.00 58.91 293 LEU A CA 1
ATOM 2309 C C . LEU A 1 293 ? -29.085 -13.022 22.570 1.00 58.91 293 LEU A C 1
ATOM 2311 O O . LEU A 1 293 ? -28.821 -14.218 22.433 1.00 58.91 293 LEU A O 1
ATOM 2315 N N . LEU A 1 294 ? -29.331 -12.234 21.521 1.00 56.62 294 LEU A N 1
ATOM 2316 C CA . LEU A 1 294 ? -29.304 -12.694 20.124 1.00 56.62 294 LEU A CA 1
ATOM 2317 C C . LEU A 1 294 ? -27.892 -13.084 19.644 1.00 56.62 294 LEU A C 1
ATOM 2319 O O . LEU A 1 294 ? -27.733 -13.893 18.724 1.00 56.62 294 LEU A O 1
ATOM 2323 N N . ILE A 1 295 ? -26.850 -12.505 20.247 1.00 55.47 295 ILE A N 1
ATOM 2324 C CA . ILE A 1 295 ? -25.451 -12.846 19.962 1.00 55.47 295 ILE A CA 1
ATOM 2325 C C . ILE A 1 295 ? -25.025 -14.114 20.718 1.00 55.47 295 ILE A C 1
ATOM 2327 O O . ILE A 1 295 ? -24.342 -14.950 20.123 1.00 55.47 295 ILE A O 1
ATOM 2331 N N . GLY A 1 296 ? -25.422 -14.258 21.989 1.00 50.72 296 GLY A N 1
ATOM 2332 C CA . GLY A 1 296 ? -24.991 -15.337 22.889 1.00 50.72 296 GLY A CA 1
ATOM 2333 C C . GLY A 1 296 ? -25.760 -16.658 22.782 1.00 50.72 296 GLY A C 1
ATOM 2334 O O . GLY A 1 296 ? -25.322 -17.663 23.333 1.00 50.72 296 GLY A O 1
ATOM 2335 N N . SER A 1 297 ? -26.883 -16.682 22.072 1.00 55.03 297 SER A N 1
ATOM 2336 C CA . SER A 1 297 ? -27.712 -17.876 21.893 1.00 55.03 297 SER A CA 1
ATOM 2337 C C . SER A 1 297 ? -27.108 -18.864 20.886 1.00 55.03 297 SER A C 1
ATOM 2339 O O . SER A 1 297 ? -26.740 -18.500 19.760 1.00 55.03 297 SER A O 1
ATOM 2341 N N . ARG A 1 298 ? -26.998 -20.135 21.297 1.00 51.66 298 ARG A N 1
ATOM 2342 C CA . ARG A 1 298 ? -26.537 -21.241 20.445 1.00 51.66 298 ARG A CA 1
ATOM 2343 C C . ARG A 1 298 ? -27.721 -21.824 19.677 1.00 51.66 298 ARG A C 1
ATOM 2345 O O . ARG A 1 298 ? -28.811 -21.972 20.216 1.00 51.66 298 ARG A O 1
ATOM 2352 N N . ARG A 1 299 ? -27.496 -22.125 18.398 1.00 48.28 299 ARG A N 1
ATOM 2353 C CA . ARG A 1 299 ? -28.439 -22.881 17.571 1.00 48.28 299 ARG A CA 1
ATOM 2354 C C . ARG A 1 299 ? -28.064 -24.352 17.718 1.00 48.28 299 ARG A C 1
ATOM 2356 O O . ARG A 1 299 ? -26.948 -24.695 17.339 1.00 48.28 299 ARG A O 1
ATOM 2363 N N . SER A 1 300 ? -28.958 -25.155 18.278 1.00 47.50 300 SER A N 1
ATOM 2364 C CA . SER A 1 300 ? -28.925 -26.606 18.131 1.00 47.50 300 SER A CA 1
ATOM 2365 C C . SER A 1 300 ? -29.868 -26.966 16.986 1.00 47.50 300 SER A C 1
ATOM 2367 O O . SER A 1 300 ? -30.830 -26.243 16.724 1.00 47.50 300 SER A O 1
ATOM 2369 N N . ILE A 1 301 ? -29.549 -28.007 16.236 1.00 47.53 30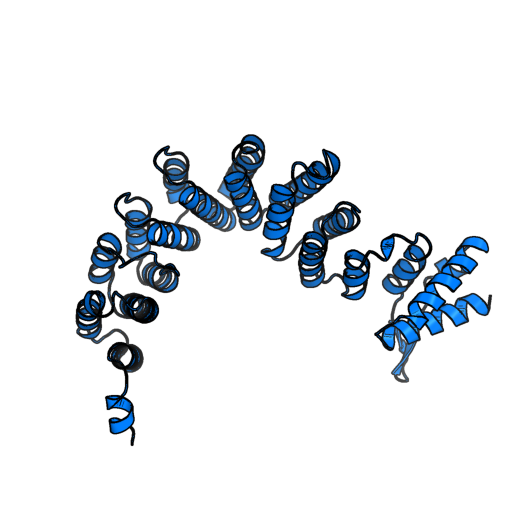1 ILE A N 1
ATOM 2370 C CA . ILE A 1 301 ? -30.472 -28.609 15.277 1.00 47.53 301 ILE A CA 1
ATOM 2371 C C . ILE A 1 301 ? -30.654 -30.017 15.814 1.00 47.53 301 ILE A C 1
ATOM 2373 O O . ILE A 1 301 ? -29.654 -30.701 16.025 1.00 47.53 301 ILE A O 1
ATOM 2377 N N . ASP A 1 302 ? -31.884 -30.374 16.163 1.00 52.78 302 ASP A N 1
ATOM 2378 C CA . ASP A 1 302 ? -32.167 -31.731 16.610 1.00 52.78 302 ASP A CA 1
ATOM 2379 C C . ASP A 1 302 ? -32.174 -32.709 15.427 1.00 52.78 302 ASP A C 1
ATOM 2381 O O . ASP A 1 302 ? -32.033 -32.330 14.261 1.00 52.78 302 ASP A O 1
ATOM 2385 N N . GLU A 1 303 ? -32.307 -33.988 15.751 1.00 46.47 303 GLU A N 1
ATOM 2386 C CA . GLU A 1 303 ? -32.240 -35.115 14.818 1.00 46.47 303 GLU A CA 1
ATOM 2387 C C . GLU A 1 303 ? -33.335 -35.055 13.737 1.00 46.47 303 GLU A C 1
ATOM 2389 O O . GLU A 1 303 ? -33.182 -35.634 12.666 1.00 46.47 303 GLU A O 1
ATOM 2394 N N . ASN A 1 304 ? -34.387 -34.260 13.963 1.00 54.19 304 ASN A N 1
ATOM 2395 C CA . ASN A 1 304 ? -35.499 -34.046 13.038 1.00 54.19 304 ASN A CA 1
ATOM 2396 C C . ASN A 1 304 ? -35.310 -32.802 12.150 1.00 54.19 304 ASN A C 1
ATOM 2398 O O . ASN A 1 304 ? -36.234 -32.379 11.453 1.00 54.19 304 ASN A O 1
ATOM 2402 N N . GLY A 1 305 ? -34.133 -32.167 12.185 1.00 44.25 305 GLY A N 1
ATOM 2403 C CA . GLY A 1 305 ? -33.857 -30.943 11.433 1.00 44.25 305 GLY A CA 1
ATOM 2404 C C . GLY A 1 305 ? -34.532 -29.697 12.014 1.00 44.25 305 GLY A C 1
ATOM 2405 O O . GLY A 1 305 ? -34.464 -28.617 11.410 1.00 44.25 305 GLY A O 1
ATOM 2406 N N . VAL A 1 306 ? -35.151 -29.796 13.195 1.00 49.25 306 VAL A N 1
ATOM 2407 C CA . VAL A 1 306 ? -35.804 -28.670 13.855 1.00 49.25 306 VAL A CA 1
ATOM 2408 C C . VAL A 1 306 ? -34.746 -27.885 14.621 1.00 49.25 306 VAL A C 1
ATOM 2410 O O . VAL A 1 306 ? -34.005 -28.378 15.473 1.00 49.25 306 VAL A O 1
ATOM 2413 N N . ALA A 1 307 ? -34.624 -26.604 14.276 1.00 46.47 307 ALA A N 1
ATOM 2414 C CA . ALA A 1 307 ? -33.678 -25.721 14.936 1.00 46.47 307 ALA A CA 1
ATOM 2415 C C . ALA A 1 307 ? -34.191 -25.359 16.337 1.00 46.47 307 ALA A C 1
ATOM 2417 O O . ALA A 1 307 ? -34.941 -24.394 16.492 1.00 46.47 307 ALA A O 1
ATOM 2418 N N . THR A 1 308 ? -33.749 -26.092 17.355 1.00 51.06 308 THR A N 1
ATOM 2419 C CA . THR A 1 308 ? -34.039 -25.785 18.754 1.00 51.06 308 THR A CA 1
ATOM 2420 C C . THR A 1 308 ? -33.111 -24.686 19.269 1.00 51.06 308 THR A C 1
ATOM 2422 O O . THR A 1 308 ? -31.891 -24.655 19.058 1.00 51.06 308 THR A O 1
ATOM 2425 N N . PHE A 1 309 ? -33.721 -23.697 19.914 1.00 55.84 309 PHE A N 1
ATOM 2426 C CA . PHE A 1 309 ? -33.027 -22.523 20.413 1.00 55.84 309 PHE A CA 1
ATOM 2427 C C . PHE A 1 309 ? -32.869 -22.646 21.919 1.00 55.84 309 PHE A C 1
ATOM 2429 O O . PHE A 1 309 ? -33.847 -22.553 22.654 1.00 55.84 309 PHE A O 1
ATOM 2436 N N . THR A 1 310 ? -31.638 -22.841 22.388 1.00 55.22 310 THR A N 1
ATOM 2437 C CA . THR A 1 310 ? -31.370 -22.864 23.826 1.00 55.22 310 THR A CA 1
ATOM 2438 C C . THR A 1 310 ? -31.127 -21.427 24.290 1.00 55.22 310 THR A C 1
ATOM 2440 O O . THR A 1 310 ? -30.101 -20.832 23.923 1.00 55.22 310 THR A O 1
ATOM 2443 N N . PRO A 1 311 ? -32.046 -20.819 25.061 1.00 55.09 311 PRO A N 1
ATOM 2444 C CA . PRO A 1 311 ? -31.781 -19.518 25.647 1.00 55.09 311 PRO A CA 1
ATOM 2445 C C . PRO A 1 311 ? -30.573 -19.609 26.592 1.00 55.09 311 PRO A C 1
ATOM 2447 O O . PRO A 1 311 ? -30.325 -20.656 27.197 1.00 55.09 311 PRO A O 1
ATOM 2450 N N . PRO A 1 312 ? -29.800 -18.526 26.770 1.00 58.19 312 PRO A N 1
ATOM 2451 C CA . PRO A 1 312 ? -28.796 -18.490 27.822 1.00 58.19 312 PRO A CA 1
ATOM 2452 C C . PRO A 1 312 ? -29.458 -18.735 29.182 1.00 58.19 312 PRO A C 1
ATOM 2454 O O . PRO A 1 312 ? -30.479 -18.115 29.480 1.00 58.19 312 PRO A O 1
ATOM 2457 N N . ARG A 1 313 ? -28.834 -19.564 30.036 1.00 55.34 313 ARG A N 1
ATOM 2458 C CA . ARG A 1 313 ? -29.276 -19.826 31.427 1.00 55.34 313 ARG A CA 1
ATOM 2459 C C . ARG A 1 313 ? -29.562 -18.547 32.237 1.00 55.34 313 ARG A C 1
ATOM 2461 O O . ARG A 1 313 ? -30.284 -18.596 33.217 1.00 55.34 313 ARG A O 1
ATOM 2468 N N . ALA A 1 314 ? -29.028 -17.406 31.804 1.00 56.88 314 ALA A N 1
ATOM 2469 C CA . ALA A 1 314 ? -29.224 -16.093 32.405 1.00 56.88 314 ALA A CA 1
ATOM 2470 C C . ALA A 1 314 ? -30.642 -15.492 32.252 1.00 56.88 314 ALA A C 1
ATOM 2472 O O . ALA A 1 314 ? -30.904 -14.459 32.862 1.00 56.88 314 ALA A O 1
ATOM 2473 N N . LEU A 1 315 ? -31.549 -16.066 31.444 1.00 59.03 315 LEU A N 1
ATOM 2474 C CA . LEU A 1 315 ? -32.901 -15.501 31.268 1.00 59.03 315 LEU A CA 1
ATOM 2475 C C . LEU A 1 315 ? -33.796 -15.660 32.506 1.00 59.03 315 LEU A C 1
ATOM 2477 O O . LEU A 1 315 ? -34.538 -14.734 32.837 1.00 59.03 315 LEU A O 1
ATOM 2481 N N . SER A 1 316 ? -33.700 -16.789 33.213 1.00 63.25 316 SER A N 1
ATOM 2482 C CA . SER A 1 316 ? -34.484 -17.040 34.431 1.00 63.25 316 SER A CA 1
ATOM 2483 C C . SER A 1 316 ? -34.041 -16.167 35.608 1.00 63.25 316 SER A C 1
ATOM 2485 O O . SER A 1 316 ? -34.839 -15.881 36.492 1.00 63.25 316 SER A O 1
ATOM 2487 N N . THR A 1 317 ? -32.798 -15.678 35.586 1.00 66.56 317 THR A N 1
ATOM 2488 C CA . THR A 1 317 ? -32.213 -14.824 36.631 1.00 66.56 317 THR A CA 1
ATOM 2489 C C . THR A 1 317 ? -32.476 -13.327 36.433 1.00 66.56 317 THR A C 1
ATOM 2491 O O . THR A 1 317 ? -31.964 -12.510 37.194 1.00 66.56 317 THR A O 1
ATOM 2494 N N . LEU A 1 318 ? -33.221 -12.933 35.394 1.00 69.19 318 LEU A N 1
ATOM 2495 C CA . LEU A 1 318 ? -33.524 -11.523 35.138 1.00 69.19 318 LEU A CA 1
ATOM 2496 C C . LEU A 1 318 ? -34.594 -11.002 36.100 1.00 69.19 318 LEU A C 1
ATOM 2498 O O . LEU A 1 318 ? -35.668 -11.592 36.222 1.00 69.19 318 LEU A O 1
ATOM 2502 N N . ASP A 1 319 ? -34.338 -9.840 36.704 1.00 77.94 319 ASP A N 1
ATOM 2503 C CA . ASP A 1 319 ? -35.346 -9.131 37.489 1.00 77.94 319 ASP A CA 1
ATOM 2504 C C . ASP A 1 319 ? -36.551 -8.709 36.618 1.00 77.94 319 ASP A C 1
ATOM 2506 O O . ASP A 1 319 ? -36.458 -8.543 35.394 1.00 77.94 319 ASP A O 1
ATOM 2510 N N . ARG A 1 320 ? -37.706 -8.491 37.260 1.00 74.44 320 ARG A N 1
ATOM 2511 C CA . ARG A 1 320 ? -38.984 -8.180 36.591 1.00 74.44 320 ARG A CA 1
ATOM 2512 C C . ARG A 1 320 ? -38.926 -6.915 35.724 1.00 74.44 320 ARG A C 1
ATOM 2514 O O . ARG A 1 320 ? -39.611 -6.835 34.701 1.00 74.44 320 ARG A O 1
ATOM 2521 N N . ARG A 1 321 ? -38.127 -5.913 36.107 1.00 71.62 321 ARG A N 1
ATOM 2522 C CA . ARG A 1 321 ? -37.992 -4.640 35.380 1.00 71.62 321 ARG A CA 1
ATOM 2523 C C . ARG A 1 321 ? -37.155 -4.834 34.117 1.00 71.62 321 ARG A C 1
ATOM 2525 O O . ARG A 1 321 ? -37.530 -4.340 33.053 1.00 71.62 321 ARG A O 1
ATOM 2532 N N . THR A 1 322 ? -36.071 -5.591 34.223 1.00 64.94 322 THR A N 1
ATOM 2533 C CA . THR A 1 322 ? -35.190 -5.967 33.119 1.00 64.94 322 THR A CA 1
ATOM 2534 C C . THR A 1 322 ? -35.905 -6.894 32.137 1.00 64.94 322 THR A C 1
ATOM 2536 O O . THR A 1 322 ? -35.826 -6.662 30.931 1.00 64.94 322 THR A O 1
ATOM 2539 N N . ARG A 1 323 ? -36.704 -7.855 32.625 1.00 73.06 323 ARG A N 1
ATOM 2540 C CA . ARG A 1 323 ? -37.553 -8.726 31.791 1.00 73.06 323 ARG A CA 1
ATOM 2541 C C . ARG A 1 323 ? -38.569 -7.924 30.968 1.00 73.06 323 ARG A C 1
ATOM 2543 O O . ARG A 1 323 ? -38.618 -8.066 29.750 1.00 73.06 323 ARG A O 1
ATOM 2550 N N . ARG A 1 324 ? -39.322 -7.008 31.592 1.00 73.44 324 ARG A N 1
ATOM 2551 C CA . ARG A 1 324 ? -40.305 -6.153 30.889 1.00 73.44 324 ARG A CA 1
ATOM 2552 C C . ARG A 1 324 ? -39.672 -5.266 29.814 1.00 73.44 324 ARG A C 1
ATOM 2554 O O . ARG A 1 324 ? -40.251 -5.101 28.743 1.00 73.44 324 ARG A O 1
ATOM 2561 N N . ARG A 1 325 ? -38.491 -4.703 30.088 1.00 66.81 325 ARG A N 1
ATOM 2562 C CA . ARG A 1 325 ? -37.731 -3.912 29.104 1.00 66.81 325 ARG A CA 1
ATOM 2563 C C . ARG A 1 325 ? -37.285 -4.773 27.927 1.00 66.81 325 ARG A C 1
ATOM 2565 O O . ARG A 1 325 ? -37.507 -4.405 26.780 1.00 66.81 325 ARG A O 1
ATOM 2572 N N . LEU A 1 326 ? -36.748 -5.956 28.215 1.00 68.94 326 LEU A N 1
ATOM 2573 C CA . LEU A 1 326 ? -36.305 -6.909 27.205 1.00 68.94 326 LEU A CA 1
ATOM 2574 C C . LEU A 1 326 ? -37.446 -7.326 26.260 1.00 68.94 326 LEU A C 1
ATOM 2576 O O . LEU A 1 326 ? -37.257 -7.339 25.046 1.00 68.94 326 LEU A O 1
ATOM 2580 N N . VAL A 1 327 ? -38.637 -7.600 26.805 1.00 77.19 327 VAL A N 1
ATOM 2581 C CA . VAL A 1 327 ? -39.844 -7.927 26.026 1.00 77.19 327 VAL A CA 1
ATOM 2582 C C . VAL A 1 327 ? -40.224 -6.783 25.081 1.00 77.19 327 VAL A C 1
ATOM 2584 O O . VAL A 1 327 ? -40.456 -7.020 23.896 1.00 77.19 327 VAL A O 1
ATOM 2587 N N . ARG A 1 328 ? -40.227 -5.526 25.549 1.00 72.25 328 ARG A N 1
ATOM 2588 C CA . ARG A 1 328 ? -40.522 -4.366 24.682 1.00 72.25 328 ARG A CA 1
ATOM 2589 C C . ARG A 1 328 ? -39.539 -4.257 23.520 1.00 72.25 328 ARG A C 1
ATOM 2591 O O . ARG A 1 328 ? -39.965 -4.129 22.373 1.00 72.25 328 ARG A O 1
ATOM 2598 N N . SER A 1 329 ? -38.244 -4.374 23.796 1.00 65.38 329 SER A N 1
ATOM 2599 C CA . SER A 1 329 ? -37.211 -4.274 22.763 1.00 65.38 329 SER A CA 1
ATOM 2600 C C . SER A 1 329 ? -37.242 -5.437 21.777 1.00 65.38 329 SER A C 1
ATOM 2602 O O . SER A 1 329 ? -37.017 -5.230 20.588 1.00 65.38 329 SER A O 1
ATOM 2604 N N . LEU A 1 330 ? -37.565 -6.654 22.227 1.00 72.00 330 LEU A N 1
ATOM 2605 C CA . LEU A 1 330 ? -37.731 -7.808 21.342 1.00 72.00 330 LEU A CA 1
ATOM 2606 C C . LEU A 1 330 ? -38.976 -7.684 20.454 1.00 72.00 330 LEU A C 1
ATOM 2608 O O . LEU A 1 330 ? -38.887 -8.004 19.272 1.00 72.00 330 LEU A O 1
ATOM 2612 N N . ARG A 1 331 ? -40.102 -7.167 20.970 1.00 75.44 331 ARG A N 1
ATOM 2613 C CA . ARG A 1 331 ? -41.303 -6.880 20.157 1.00 75.44 331 ARG A CA 1
ATOM 2614 C C . ARG A 1 331 ? -41.022 -5.822 19.099 1.00 75.44 331 ARG A C 1
ATOM 2616 O O . ARG A 1 331 ? -41.430 -5.971 17.950 1.00 75.44 331 ARG A O 1
ATOM 2623 N N . HIS A 1 332 ? -40.291 -4.776 19.471 1.00 65.50 332 HIS A N 1
ATOM 2624 C CA . HIS A 1 332 ? -39.886 -3.742 18.530 1.00 65.50 332 HIS A CA 1
ATOM 2625 C C . HIS A 1 332 ? -38.913 -4.295 17.477 1.00 65.50 332 HIS A C 1
ATOM 2627 O O . HIS A 1 332 ? -39.098 -4.060 16.289 1.00 65.50 332 HIS A O 1
ATOM 2633 N N . LEU A 1 333 ? -37.911 -5.089 17.869 1.00 64.00 333 LEU A N 1
ATOM 2634 C CA . LEU A 1 333 ? -37.011 -5.745 16.912 1.00 64.00 333 LEU A CA 1
ATOM 2635 C C . LEU A 1 333 ? -37.753 -6.701 15.975 1.00 64.00 333 LEU A C 1
ATOM 2637 O O . LEU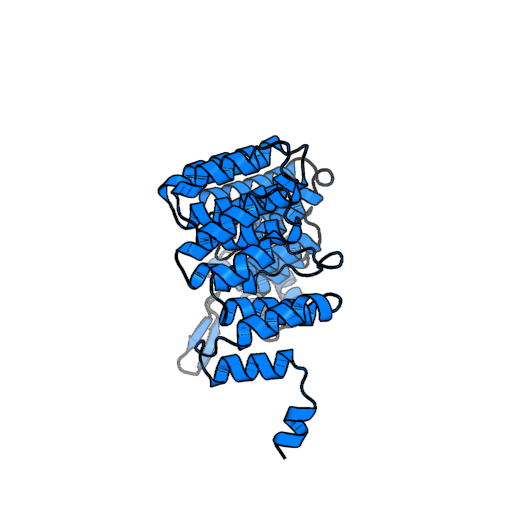 A 1 333 ? -37.431 -6.718 14.797 1.00 64.00 333 LEU A O 1
ATOM 2641 N N . ALA A 1 334 ? -38.736 -7.460 16.467 1.00 70.56 334 ALA A N 1
ATOM 2642 C CA . ALA A 1 334 ? -39.541 -8.350 15.634 1.00 70.56 334 ALA A CA 1
ATOM 2643 C C . ALA A 1 334 ? -40.356 -7.573 14.590 1.00 70.56 334 ALA A C 1
ATOM 2645 O O . ALA A 1 334 ? -40.371 -7.965 13.432 1.00 70.56 334 ALA A O 1
ATOM 2646 N N . ARG A 1 335 ? -40.981 -6.451 14.981 1.00 69.31 335 ARG A N 1
ATOM 2647 C CA . ARG A 1 335 ? -41.790 -5.615 14.074 1.00 69.31 335 ARG A CA 1
ATOM 2648 C C . ARG A 1 335 ? -40.988 -4.956 12.955 1.00 69.31 335 ARG A C 1
ATOM 2650 O O . ARG A 1 335 ? -41.523 -4.764 11.874 1.00 69.31 335 ARG A O 1
ATOM 2657 N N . PHE A 1 336 ? -39.736 -4.589 13.220 1.00 61.47 336 PHE A N 1
ATOM 2658 C CA . PHE A 1 336 ? -38.880 -3.879 12.261 1.00 61.47 336 PHE A CA 1
ATOM 2659 C C . PHE A 1 336 ? -37.751 -4.759 11.706 1.00 61.47 336 PHE A C 1
ATOM 2661 O O . PHE A 1 336 ? -36.774 -4.256 11.148 1.00 61.47 336 PHE A O 1
ATOM 2668 N N . ALA A 1 337 ? -37.839 -6.079 11.881 1.00 63.91 337 ALA A N 1
ATOM 2669 C CA . ALA A 1 337 ? -36.853 -7.000 11.342 1.00 63.91 337 ALA A CA 1
ATOM 2670 C C . ALA A 1 337 ? -37.070 -7.187 9.835 1.00 63.91 337 ALA A C 1
ATOM 2672 O O . ALA A 1 337 ? -37.968 -7.897 9.414 1.00 63.91 337 ALA A O 1
ATOM 2673 N N . GLU A 1 338 ? -36.158 -6.657 9.020 1.00 52.00 338 GLU A N 1
ATOM 2674 C CA . GLU A 1 338 ? -36.083 -6.963 7.577 1.00 52.00 338 GLU A CA 1
ATOM 2675 C C . GLU A 1 338 ? -35.687 -8.424 7.287 1.00 52.00 338 GLU A C 1
ATOM 2677 O O . GLU A 1 338 ? -35.694 -8.875 6.146 1.00 52.00 338 GLU A O 1
ATOM 2682 N N . SER A 1 339 ? -35.258 -9.167 8.312 1.00 65.00 339 SER A N 1
ATOM 2683 C CA . SER A 1 339 ? -34.845 -10.560 8.188 1.00 65.00 339 SER A CA 1
ATOM 2684 C C . SER A 1 339 ? -35.812 -11.456 8.937 1.00 65.00 339 SER A C 1
ATOM 2686 O O . SER A 1 339 ? -35.842 -11.454 10.170 1.00 65.00 339 SER A O 1
ATOM 2688 N N . GLU A 1 340 ? -36.482 -12.326 8.190 1.00 66.75 340 GLU A N 1
ATOM 2689 C CA . GLU A 1 340 ? -37.386 -13.347 8.721 1.00 66.75 340 GLU A CA 1
ATOM 2690 C C . GLU A 1 340 ? -36.705 -14.215 9.799 1.00 66.75 340 GLU A C 1
ATOM 2692 O O . GLU A 1 340 ? -37.289 -14.598 10.810 1.00 66.75 340 GLU A O 1
ATOM 2697 N N . ARG A 1 341 ? -35.396 -14.460 9.656 1.00 67.12 341 ARG A N 1
ATOM 2698 C CA . ARG A 1 341 ? -34.598 -15.192 10.648 1.00 67.12 341 ARG A CA 1
ATOM 2699 C C . ARG A 1 341 ? -34.499 -14.463 11.993 1.00 67.12 341 ARG A C 1
ATOM 2701 O O . ARG A 1 341 ? -34.419 -15.115 13.035 1.00 67.12 341 ARG A O 1
ATOM 2708 N N . ILE A 1 342 ? -34.411 -13.136 11.976 1.00 59.19 342 ILE A N 1
ATOM 2709 C CA . ILE A 1 342 ? -34.338 -12.305 13.186 1.00 59.19 342 ILE A CA 1
ATOM 2710 C C . ILE A 1 342 ? -35.714 -12.225 13.818 1.00 59.19 342 ILE A C 1
ATOM 2712 O O . ILE A 1 342 ? -35.834 -12.432 15.020 1.00 59.19 342 ILE A O 1
ATOM 2716 N N . GLU A 1 343 ? -36.736 -12.019 12.999 1.00 73.38 343 GLU A N 1
ATOM 2717 C CA . GLU A 1 343 ? -38.120 -12.007 13.436 1.00 73.38 343 GLU A CA 1
ATOM 2718 C C . GLU A 1 343 ? -38.497 -13.312 14.151 1.00 73.38 343 GLU A C 1
ATOM 2720 O O . GLU A 1 343 ? -38.913 -13.274 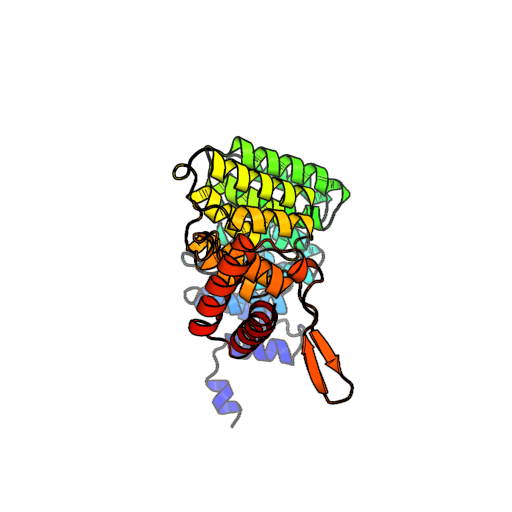15.310 1.00 73.38 343 GLU A O 1
ATOM 2725 N N . ARG A 1 344 ? -38.238 -14.476 13.533 1.00 73.62 344 ARG A N 1
ATOM 2726 C CA . ARG A 1 344 ? -38.480 -15.793 14.151 1.00 73.62 344 ARG A CA 1
ATOM 2727 C C . ARG A 1 344 ? -37.733 -15.954 15.481 1.00 73.62 344 ARG A C 1
ATOM 2729 O O . ARG A 1 344 ? -38.286 -16.488 16.438 1.00 73.62 344 ARG A O 1
ATOM 2736 N N . ARG A 1 345 ? -36.492 -15.460 15.580 1.00 69.06 345 ARG A N 1
ATOM 2737 C CA . ARG A 1 345 ? -35.701 -15.501 16.828 1.00 69.06 345 ARG A CA 1
ATOM 2738 C C . ARG A 1 345 ? -36.248 -14.585 17.913 1.00 69.06 345 ARG A C 1
ATOM 2740 O O . ARG A 1 345 ? -36.253 -14.972 19.076 1.00 69.06 345 ARG A O 1
ATOM 2747 N N . CYS A 1 346 ? -36.683 -13.383 17.553 1.00 71.88 346 CYS A N 1
ATOM 2748 C CA . CYS A 1 346 ? -37.307 -12.463 18.492 1.00 71.88 346 CYS A CA 1
ATOM 2749 C C . CYS A 1 346 ? -38.632 -13.034 19.006 1.00 71.88 346 CYS A C 1
ATOM 2751 O O . CYS A 1 346 ? -38.848 -13.000 20.210 1.00 71.88 346 CYS A O 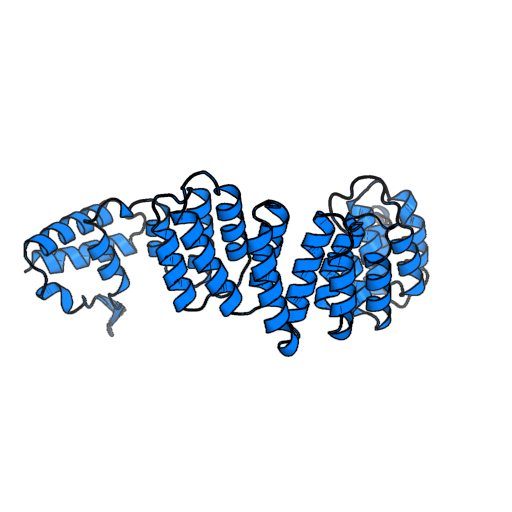1
ATOM 2753 N N . ARG A 1 347 ? -39.460 -13.635 18.139 1.00 76.75 347 ARG A N 1
ATOM 2754 C CA . ARG A 1 347 ? -40.709 -14.306 18.540 1.00 76.75 347 ARG A CA 1
ATOM 2755 C C . ARG A 1 347 ? -40.465 -15.499 19.476 1.00 76.75 347 ARG A C 1
ATOM 2757 O O . ARG A 1 347 ? -41.115 -15.583 20.508 1.00 76.75 347 ARG A O 1
ATOM 2764 N N . ALA A 1 348 ? -39.483 -16.353 19.179 1.00 75.56 348 ALA A N 1
ATOM 2765 C CA . ALA A 1 348 ? -39.126 -17.484 20.046 1.00 75.56 348 ALA A CA 1
ATOM 2766 C C . ALA A 1 348 ? -38.577 -17.048 21.419 1.00 75.56 348 ALA A C 1
ATOM 2768 O O . ALA A 1 348 ? -38.805 -17.703 22.428 1.00 75.56 348 ALA A O 1
ATOM 2769 N N . LEU A 1 349 ? -37.841 -15.934 21.477 1.00 72.31 349 LEU A N 1
ATOM 2770 C CA . LEU A 1 349 ? -37.405 -15.355 22.749 1.00 72.31 349 LEU A CA 1
ATOM 2771 C C . LEU A 1 349 ? -38.559 -14.698 23.514 1.00 72.31 349 LEU A C 1
ATOM 2773 O O . LEU A 1 349 ? -38.536 -14.707 24.739 1.00 72.31 349 LEU A O 1
ATOM 2777 N N . LEU A 1 350 ? -39.538 -14.121 22.812 1.00 80.50 350 LEU A N 1
ATOM 2778 C CA . LEU A 1 350 ? -40.720 -13.520 23.428 1.00 80.50 350 LEU A CA 1
ATOM 2779 C C . LEU A 1 350 ? -41.601 -14.567 24.103 1.00 80.50 350 LEU A C 1
ATOM 2781 O O . LEU A 1 350 ? -41.958 -14.348 25.253 1.00 80.50 350 LEU A O 1
ATOM 2785 N N . SER A 1 351 ? -41.865 -15.709 23.457 1.00 79.94 351 SER A N 1
ATOM 2786 C CA . SER A 1 351 ? -42.657 -16.785 24.076 1.00 79.94 351 SER A CA 1
ATOM 2787 C C . SER A 1 351 ? -42.017 -17.272 25.380 1.00 79.94 351 SER A C 1
ATOM 2789 O O . SER A 1 351 ? -42.655 -17.287 26.423 1.00 79.94 351 SER A O 1
ATOM 2791 N N . LEU A 1 352 ? -40.699 -17.498 25.374 1.00 76.75 352 LEU A N 1
ATOM 2792 C CA . LEU A 1 352 ? -39.944 -17.918 26.563 1.00 76.75 352 LEU A CA 1
ATOM 2793 C C . LEU A 1 352 ? -39.933 -16.894 27.713 1.00 76.75 352 LEU A C 1
ATOM 2795 O O . LEU A 1 352 ? -39.632 -17.254 28.847 1.00 76.75 352 LEU A O 1
ATOM 2799 N N . LEU A 1 353 ? -40.162 -15.612 27.422 1.00 74.69 353 LEU A N 1
ATOM 2800 C CA . LEU A 1 353 ? -40.165 -14.533 28.416 1.00 74.69 353 LEU A CA 1
ATOM 2801 C C . LEU A 1 353 ? -41.569 -14.164 28.896 1.00 74.69 353 LEU A C 1
ATOM 2803 O O . LEU A 1 353 ? -41.680 -13.468 29.905 1.00 74.69 353 LEU A O 1
ATOM 2807 N N . GLU A 1 354 ? -42.597 -14.556 28.148 1.00 76.69 354 GLU A N 1
ATOM 2808 C CA . GLU A 1 354 ? -44.008 -14.337 28.468 1.00 76.69 354 GLU A CA 1
ATOM 2809 C C . GLU A 1 354 ? -44.609 -15.537 29.224 1.00 76.69 354 GLU A C 1
ATOM 2811 O O . GLU A 1 354 ? -45.510 -15.326 30.031 1.00 76.69 354 GLU A O 1
ATOM 2816 N N . ASP A 1 355 ? -44.042 -16.741 29.065 1.00 61.00 355 ASP A N 1
ATOM 2817 C CA . ASP A 1 355 ? -44.439 -17.975 29.771 1.00 61.00 355 ASP A CA 1
ATOM 2818 C C . ASP A 1 355 ? -43.878 -18.105 31.216 1.00 61.00 355 ASP A C 1
ATOM 2820 O O . ASP A 1 355 ? -44.114 -19.112 31.884 1.00 61.00 355 ASP A O 1
ATOM 2824 N N . VAL A 1 356 ? -43.134 -17.105 31.722 1.00 53.66 356 VAL A N 1
ATOM 2825 C CA . VAL A 1 356 ? -42.514 -17.066 33.075 1.00 53.66 356 VAL A CA 1
ATOM 2826 C C . VAL A 1 356 ? -42.820 -15.753 33.775 1.00 53.66 356 VAL A C 1
ATOM 2828 O O . VAL A 1 356 ? -43.007 -15.766 35.011 1.00 53.66 356 VAL A O 1
#

Secondary structure (DSSP, 8-state):
-HHHHHHTS-HHHHHHHHHHHSGGG-THHHHHHHHHHHHSTT-HHHHHHHHHHHHHH--HHHHHHHHHH---SS--SS--HHHHHHHHHH-THHHHHHHHHHH-TTS-HHHHHHHHHHHHHH--GGGHHHHHHHHH-TTS-HHHHHHHHHHHHHHHHH-HHHHHHHHHHHHHHHHHGGG-HHHHHHHHHHHHHTT-HHHHHHHHHHHHHHHHH-SSTTHHHHHHHHHHHHT--PPPHHHHHHHHHHHT-TT--HHHHHHHHHHHHHTT--HHHHHHHHSSGGG-TTHHHHHHHHHHPEEEE-TTS-EEEE--GGGTT--HHHHHHHHHHHHHHHHT-SSHHHHHHHHHHHHHHH--

Foldseek 3Di:
DVVVVLVPDDPLVNLLVCCVVVPLPDPVSLVVLVVCLVVCLVPLVSNLSSLLSCLRRPAPVSNLVCQLPDPRPDDNPAASLNSLLSLLPPDPCSLVSLVCLLPDPSGDPSNNLSSLLSNLQRPAPVCLVVLVVLLPDPSRDPSSVLSSLLSNLSNLLVPVVCLVVSLVVLVVQLVVCPVPLSSNLSSLLSLQSNVDLVSLVVLLVVLVVVLVPDLPPCLVSNQSNLVSLLVHDDHDPVSLVSLLVSLQRPSDDLSSLVSSLSRNVRNVNDNVSSCCSRVVVVVDPLQPVLVVQVVPWDWDQDPVRRTDIDGPPCLVVDDPVNLVSNLVNLVVCLVPPPDPVSVVVSVVVNVVSVVD

Solvent-accessible surface area (backbone atoms only — not comparable to full-atom values): 19645 Å² total; per-residue (Å²): 116,69,67,66,58,54,70,74,48,53,69,69,56,50,52,57,46,47,52,68,71,62,42,63,74,55,77,61,56,37,56,54,45,58,67,40,43,77,78,34,33,86,41,62,69,58,34,48,50,42,46,36,45,36,33,65,48,39,56,69,81,66,48,45,59,48,65,58,66,51,73,69,66,63,85,68,90,66,59,61,43,68,21,55,44,36,36,44,70,74,40,87,64,25,50,55,46,36,48,51,42,47,72,37,83,86,35,51,65,58,55,27,35,31,26,29,56,42,39,28,78,69,62,61,81,84,48,51,64,59,54,50,50,52,55,68,38,86,87,47,52,72,70,47,40,34,31,42,38,41,17,51,15,38,39,19,44,78,37,66,88,49,22,66,60,52,49,54,50,33,56,46,44,46,60,70,24,76,87,39,57,69,59,20,41,34,25,48,34,15,30,51,53,25,73,38,72,72,36,47,51,48,50,55,52,46,49,52,47,51,67,65,75,45,76,68,89,45,47,68,60,47,49,44,50,50,48,35,50,51,79,60,82,80,71,53,74,68,51,45,54,49,50,56,55,54,51,66,44,83,77,58,52,73,69,50,32,50,42,52,30,54,40,40,42,78,60,70,41,55,66,66,63,34,48,47,50,51,69,58,63,68,78,44,81,52,41,56,63,44,54,51,49,70,67,68,43,52,82,43,65,48,98,85,71,48,72,44,73,52,73,57,84,66,64,83,74,50,52,74,68,58,46,54,38,34,47,54,37,29,54,51,48,32,76,70,40,92,40,69,73,53,21,55,50,28,51,58,53,43,52,68,62,71,80,109